Protein AF-0000000083651671 (afdb_homodimer)

Foldseek 3Di:
DDDKDKDWAWKDDDPDIFIEIEIQPDPFKAFEPVVCVVVVFDFDADPWDWDQAPVGDTWIFGGKGAQRWMDTPPDIDTHIHTYIHHPPGGMYDHDD/DDDKDKDWAWKDDDPDIFIEIEIQPDPFKAFEPVVCVVVVFDFDADPWDWDQAPVGDTWIFGGKGAQRWMDTPPDIDTHIHTYIHHPPGGMYDHDD

Organism: NCBI:txid97028

Radius of gyration: 17.36 Å; Cα contacts (8 Å, |Δi|>4): 475; chains: 2; bounding box: 38×52×40 Å

InterPro domains:
  IPR021109 Aspartic peptidase domain superfamily [G3DSA:2.40.70.10] (1-96)
  IPR021109 Aspartic peptidase domain superfamily [SSF50630] (8-95)

Structure (mmCIF, N/CA/C/O backbone):
data_AF-0000000083651671-model_v1
#
loop_
_entity.id
_entity.type
_entity.pdbx_description
1 polymer 'Enzymatic polyprotein'
#
loop_
_atom_site.group_PDB
_atom_site.id
_atom_site.type_symbol
_atom_site.label_atom_id
_atom_site.label_alt_id
_atom_site.label_comp_id
_atom_site.label_asym_id
_atom_site.label_entity_id
_atom_site.label_seq_id
_atom_site.pdbx_PDB_ins_code
_atom_site.Cartn_x
_atom_site.Cartn_y
_atom_site.Cartn_z
_atom_site.occupancy
_atom_site.B_iso_or_equiv
_atom_site.auth_seq_id
_atom_site.auth_comp_id
_atom_site.auth_asym_id
_atom_site.auth_atom_id
_atom_site.pdbx_PDB_model_num
ATOM 1 N N . MET A 1 1 ? 6.133 13.695 -18.078 1 40.94 1 MET A N 1
ATOM 2 C CA . MET A 1 1 ? 5.531 13.719 -16.75 1 40.94 1 MET A CA 1
ATOM 3 C C . MET A 1 1 ? 4.473 12.633 -16.609 1 40.94 1 MET A C 1
ATOM 5 O O . MET A 1 1 ? 3.49 12.617 -17.359 1 40.94 1 MET A O 1
ATOM 9 N N . GLY A 1 2 ? 4.684 11.453 -16.188 1 58.53 2 GLY A N 1
ATOM 10 C CA . GLY A 1 2 ? 3.773 10.336 -16.344 1 58.53 2 GLY A CA 1
ATOM 11 C C . GLY A 1 2 ? 2.42 10.57 -15.695 1 58.53 2 GLY A C 1
ATOM 12 O O . GLY A 1 2 ? 2.279 11.438 -14.836 1 58.53 2 GLY A O 1
ATOM 13 N N . GLU A 1 3 ? 1.319 10.242 -16.25 1 82.25 3 GLU A N 1
ATOM 14 C CA . GLU A 1 3 ? -0.054 10.398 -15.773 1 82.25 3 GLU A CA 1
ATOM 15 C C . GLU A 1 3 ? -0.208 9.867 -14.352 1 82.25 3 GLU A C 1
ATOM 17 O O . GLU A 1 3 ? 0.321 8.805 -14.016 1 82.25 3 GLU A O 1
ATOM 22 N N . SER A 1 4 ? -0.601 10.789 -13.375 1 89.06 4 SER A N 1
ATOM 23 C CA . SER A 1 4 ? -0.914 10.352 -12.016 1 89.06 4 SER A CA 1
ATOM 24 C C . SER A 1 4 ? -2.275 9.664 -11.961 1 89.06 4 SER A C 1
ATOM 26 O O . SER A 1 4 ? -3.176 9.992 -12.734 1 89.06 4 SER A O 1
ATOM 28 N N . HIS A 1 5 ? -2.311 8.648 -11.164 1 94.38 5 HIS A N 1
ATOM 29 C CA . HIS A 1 5 ? -3.549 7.914 -10.938 1 94.38 5 HIS A CA 1
ATOM 30 C C . HIS A 1 5 ? -3.904 7.887 -9.453 1 94.38 5 HIS A C 1
ATOM 32 O O . HIS A 1 5 ? -3.016 7.887 -8.602 1 94.38 5 HIS A O 1
ATOM 38 N N . THR A 1 6 ? -5.152 7.922 -9.219 1 95.06 6 THR A N 1
ATOM 39 C CA . THR A 1 6 ? -5.621 7.773 -7.848 1 95.06 6 THR A CA 1
ATOM 40 C C . THR A 1 6 ? -6.629 6.633 -7.742 1 95.06 6 THR A C 1
ATOM 42 O O . THR A 1 6 ? -7.23 6.23 -8.742 1 95.06 6 THR A O 1
ATOM 45 N N . MET A 1 7 ? -6.695 6.133 -6.539 1 94.75 7 MET A N 1
ATOM 46 C CA . MET A 1 7 ? -7.672 5.102 -6.211 1 94.75 7 MET A CA 1
ATOM 47 C C . MET A 1 7 ? -8.125 5.223 -4.762 1 94.75 7 MET A C 1
ATOM 49 O O . MET A 1 7 ? -7.309 5.445 -3.867 1 94.75 7 MET A O 1
ATOM 53 N N . LYS A 1 8 ? -9.5 5.199 -4.617 1 96.06 8 LYS A N 1
ATOM 54 C CA . LYS A 1 8 ? -10.047 5.191 -3.266 1 96.06 8 LYS A CA 1
ATOM 55 C C . LYS A 1 8 ? -10.258 3.764 -2.768 1 96.06 8 LYS A C 1
ATOM 57 O O . LYS A 1 8 ? -10.82 2.93 -3.482 1 96.06 8 LYS A O 1
ATOM 62 N N . VAL A 1 9 ? -9.766 3.518 -1.543 1 96 9 VAL A N 1
ATOM 63 C CA . VAL A 1 9 ? -9.938 2.195 -0.945 1 96 9 VAL A CA 1
ATOM 64 C C . VAL A 1 9 ? -10.344 2.338 0.519 1 96 9 VAL A C 1
ATOM 66 O O . VAL A 1 9 ? -10.234 3.422 1.097 1 96 9 VAL A O 1
ATOM 69 N N . GLU A 1 10 ? -10.883 1.269 1.07 1 96.38 10 GLU A N 1
ATOM 70 C CA . GLU A 1 10 ? -11.188 1.227 2.498 1 96.38 10 GLU A CA 1
ATOM 71 C C . GLU A 1 10 ? -9.992 0.702 3.297 1 96.38 10 GLU A C 1
ATOM 73 O O . GLU A 1 10 ? -9.312 -0.225 2.861 1 96.38 10 GLU A O 1
ATOM 78 N N . GLY A 1 11 ? -9.695 1.333 4.402 1 97.38 11 GLY A N 1
ATOM 79 C CA . GLY A 1 11 ? -8.688 0.884 5.352 1 97.38 11 GLY A CA 1
ATOM 80 C C . GLY A 1 11 ? -9.203 0.816 6.777 1 97.38 11 GLY A C 1
ATOM 81 O O . GLY A 1 11 ? -10.375 1.098 7.031 1 97.38 11 GLY A O 1
ATOM 82 N N . ARG A 1 12 ? -8.344 0.337 7.586 1 98.31 12 ARG A N 1
ATOM 83 C CA . ARG A 1 12 ? -8.688 0.257 9 1 98.31 12 ARG A CA 1
ATOM 84 C C . ARG A 1 12 ? -7.457 0.455 9.875 1 98.31 12 ARG A C 1
ATOM 86 O O . ARG A 1 12 ? -6.387 -0.081 9.586 1 98.31 12 ARG A O 1
ATOM 93 N N . MET A 1 13 ? -7.656 1.165 10.906 1 98.12 13 MET A N 1
ATOM 94 C CA . MET A 1 13 ? -6.703 1.293 12.008 1 98.12 13 MET A CA 1
ATOM 95 C C . MET A 1 13 ? -7.387 1.054 13.344 1 98.12 13 MET A C 1
ATOM 97 O O . MET A 1 13 ? -8.234 1.846 13.766 1 98.12 13 MET A O 1
ATOM 101 N N . GLN A 1 14 ? -6.93 -0.14 13.992 1 96.12 14 GLN A N 1
ATOM 102 C CA . GLN A 1 14 ? -7.605 -0.515 15.234 1 96.12 14 GLN A CA 1
ATOM 103 C C . GLN A 1 14 ? -9.117 -0.593 15.031 1 96.12 14 GLN A C 1
ATOM 105 O O . GLN A 1 14 ? -9.594 -1.355 14.188 1 96.12 14 GLN A O 1
ATOM 110 N N . ASN A 1 15 ? -9.922 0.186 15.688 1 94.94 15 ASN A N 1
ATOM 111 C CA . ASN A 1 15 ? -11.375 0.096 15.609 1 94.94 15 ASN A CA 1
ATOM 112 C C . ASN A 1 15 ? -11.961 1.213 14.75 1 94.94 15 ASN A C 1
ATOM 114 O O . ASN A 1 15 ? -13.156 1.492 14.82 1 94.94 15 ASN A O 1
ATOM 118 N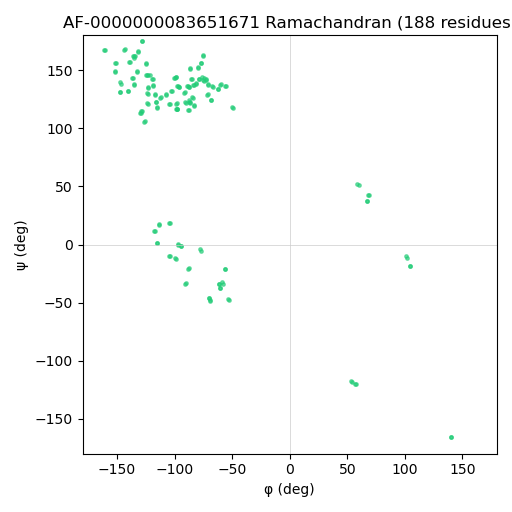 N . VAL A 1 16 ? -11.094 1.797 13.945 1 97.94 16 VAL A N 1
ATOM 119 C CA . VAL A 1 16 ? -11.547 2.918 13.133 1 97.94 16 VAL A CA 1
ATOM 120 C C . VAL A 1 16 ? -11.461 2.545 11.648 1 97.94 16 VAL A C 1
ATOM 122 O O . VAL A 1 16 ? -10.398 2.166 11.156 1 97.94 16 VAL A O 1
ATOM 125 N N . GLU A 1 17 ? -12.648 2.652 10.969 1 98.12 17 GLU A N 1
ATOM 126 C CA . GLU A 1 17 ? -12.688 2.479 9.523 1 98.12 17 GLU A CA 1
ATOM 127 C C . GLU A 1 17 ? -12.266 3.754 8.805 1 98.12 17 GLU A C 1
ATOM 129 O O . GLU A 1 17 ? -12.633 4.855 9.211 1 98.12 17 GLU A O 1
ATOM 134 N N . LEU A 1 18 ? -11.453 3.611 7.727 1 98.25 18 LEU A N 1
ATOM 135 C CA . LEU A 1 18 ? -10.867 4.762 7.055 1 98.25 18 LEU A CA 1
ATOM 136 C C . LEU A 1 18 ? -11.219 4.766 5.57 1 98.25 18 LEU A C 1
ATOM 138 O O . LEU A 1 18 ? -11.281 3.709 4.941 1 98.25 18 LEU A O 1
ATOM 142 N N . LEU A 1 19 ? -11.375 5.895 5.039 1 98.12 19 LEU A N 1
ATOM 143 C CA . LEU A 1 19 ? -11.344 6.129 3.6 1 98.12 19 LEU A CA 1
ATOM 144 C C . LEU A 1 19 ? -9.969 6.629 3.162 1 98.12 19 LEU A C 1
ATOM 146 O O . LEU A 1 19 ? -9.555 7.727 3.533 1 98.12 19 LEU A O 1
ATOM 150 N N . VAL A 1 20 ? -9.289 5.812 2.311 1 97.62 20 VAL A N 1
ATOM 151 C CA . VAL A 1 20 ? -7.891 6.059 1.967 1 97.62 20 VAL A CA 1
ATOM 152 C C . VAL A 1 20 ? -7.77 6.34 0.47 1 97.62 20 VAL A C 1
ATOM 154 O O . VAL A 1 20 ? -8.32 5.602 -0.352 1 97.62 20 VAL A O 1
ATOM 157 N N . LEU A 1 21 ? -7.113 7.41 0.12 1 96.81 21 LEU A N 1
ATOM 158 C CA . LEU A 1 21 ? -6.766 7.695 -1.267 1 96.81 21 LEU A CA 1
ATOM 159 C C . LEU A 1 21 ? -5.324 7.293 -1.559 1 96.81 21 LEU A C 1
ATOM 161 O O . LEU A 1 21 ? -4.395 7.797 -0.925 1 96.81 21 LEU A O 1
ATOM 165 N N . ILE A 1 22 ? -5.148 6.367 -2.42 1 96.75 22 ILE A N 1
ATOM 166 C CA . ILE A 1 22 ? -3.826 6.066 -2.955 1 96.75 22 ILE A CA 1
ATOM 167 C C . ILE A 1 22 ? -3.543 6.953 -4.164 1 96.75 22 ILE A C 1
ATOM 169 O O . ILE A 1 22 ? -4.344 7.008 -5.102 1 96.75 22 ILE A O 1
ATOM 173 N N . ASP A 1 23 ? -2.486 7.711 -4.137 1 95.25 23 ASP A N 1
ATOM 174 C CA . ASP A 1 23 ? -2.156 8.695 -5.164 1 95.25 23 ASP A CA 1
ATOM 175 C C . ASP A 1 23 ? -0.728 8.508 -5.668 1 95.25 23 ASP A C 1
ATOM 177 O O . ASP A 1 23 ? 0.233 8.758 -4.938 1 95.25 23 ASP A O 1
ATOM 181 N N . SER A 1 24 ? -0.549 8.148 -6.945 1 93.56 24 SER A N 1
ATOM 182 C CA . SER A 1 24 ? 0.777 7.887 -7.492 1 93.56 24 SER A CA 1
ATOM 183 C C . SER A 1 24 ? 1.518 9.18 -7.797 1 93.56 24 SER A C 1
ATOM 185 O O . SER A 1 24 ? 2.707 9.164 -8.117 1 93.56 24 SER A O 1
ATOM 187 N N . GLY A 1 25 ? 0.858 10.297 -7.613 1 91.38 25 GLY A N 1
ATOM 188 C CA . GLY A 1 25 ? 1.479 11.594 -7.859 1 91.38 25 GLY A CA 1
ATOM 189 C C . GLY A 1 25 ? 1.854 12.328 -6.586 1 91.38 25 GLY A C 1
ATOM 190 O O . GLY A 1 25 ? 2.537 13.352 -6.633 1 91.38 25 GLY A O 1
ATOM 191 N N . ALA A 1 26 ? 1.403 11.82 -5.492 1 92.69 26 ALA A N 1
ATOM 192 C CA . ALA A 1 26 ? 1.673 12.492 -4.227 1 92.69 26 ALA A CA 1
ATOM 193 C C . ALA A 1 26 ? 3.049 12.117 -3.686 1 92.69 26 ALA A C 1
ATOM 195 O O . ALA A 1 26 ? 3.422 10.938 -3.684 1 92.69 26 ALA A O 1
ATOM 196 N N . SER A 1 27 ? 3.746 13.039 -3.205 1 87.25 27 SER A N 1
ATOM 197 C CA . SER A 1 27 ? 5.113 12.836 -2.74 1 87.25 27 SER A CA 1
ATOM 198 C C . SER A 1 27 ? 5.141 12.406 -1.275 1 87.25 27 SER A C 1
ATOM 200 O O . SER A 1 27 ? 6.113 11.812 -0.815 1 87.25 27 SER A O 1
ATOM 202 N N . HIS A 1 28 ? 4.07 12.68 -0.527 1 94.94 28 HIS A N 1
ATOM 203 C CA . HIS A 1 28 ? 4.008 12.438 0.91 1 94.94 28 HIS A CA 1
ATOM 204 C C . HIS A 1 28 ? 2.723 11.711 1.291 1 94.94 28 HIS A C 1
ATOM 206 O O . HIS A 1 28 ? 1.814 11.578 0.468 1 94.94 28 HIS A O 1
ATOM 212 N N . ASN A 1 29 ? 2.756 11.227 2.5 1 97.88 29 ASN A N 1
ATOM 213 C CA . ASN A 1 29 ? 1.562 10.664 3.121 1 97.88 29 ASN A CA 1
ATOM 214 C C . ASN A 1 29 ? 0.896 11.664 4.062 1 97.88 29 ASN A C 1
ATOM 216 O O . ASN A 1 29 ? 1.578 12.422 4.754 1 97.88 29 ASN A O 1
ATOM 220 N N . PHE A 1 30 ? -0.431 11.602 4.066 1 98.44 30 PHE A N 1
ATOM 221 C CA . PHE A 1 30 ? -1.19 12.516 4.914 1 98.44 30 PHE A CA 1
ATOM 222 C C . PHE A 1 30 ? -2.264 11.758 5.691 1 98.44 30 PHE A C 1
ATOM 224 O O . PHE A 1 30 ? -2.799 10.758 5.211 1 98.44 30 PHE A O 1
ATOM 231 N N . ILE A 1 31 ? -2.523 12.273 6.848 1 98.81 31 ILE A N 1
ATOM 232 C CA . ILE A 1 31 ? -3.574 11.742 7.711 1 98.81 31 ILE A CA 1
ATOM 233 C C . ILE A 1 31 ? -4.387 12.891 8.305 1 98.81 31 ILE A C 1
ATOM 235 O O . ILE A 1 31 ? -3.828 13.93 8.664 1 98.81 31 ILE A O 1
ATOM 239 N N . SER A 1 32 ? -5.66 12.672 8.43 1 98.69 32 SER A N 1
ATOM 240 C CA . SER A 1 32 ? -6.531 13.742 8.898 1 98.69 32 SER A CA 1
ATOM 241 C C . SER A 1 32 ? -6.465 13.883 10.414 1 98.69 32 SER A C 1
ATOM 243 O O . SER A 1 32 ? -6.305 12.891 11.133 1 98.69 32 SER A O 1
ATOM 245 N N . PRO A 1 33 ? -6.703 15.117 10.953 1 98.5 33 PRO A N 1
ATOM 246 C CA . PRO A 1 33 ? -6.789 15.297 12.406 1 98.5 33 PRO A CA 1
ATOM 247 C C . PRO A 1 33 ? -7.93 14.492 13.031 1 98.5 33 PRO A C 1
ATOM 249 O O . PRO A 1 33 ? -7.82 14.047 14.18 1 98.5 33 PRO A O 1
ATOM 252 N N . LYS A 1 34 ? -8.969 14.383 12.281 1 98.12 34 LYS A N 1
ATOM 253 C CA . LYS A 1 34 ? -10.078 13.57 12.766 1 98.12 34 LYS A CA 1
ATOM 254 C C . LYS A 1 34 ? -9.602 12.172 13.164 1 98.12 34 LYS A C 1
ATOM 256 O O . LYS A 1 34 ? -9.938 11.688 14.242 1 98.12 34 LYS A O 1
ATOM 261 N N . VAL A 1 35 ? -8.82 11.523 12.336 1 98.44 35 VAL A N 1
ATOM 262 C CA . VAL A 1 35 ? -8.336 10.164 12.562 1 98.44 35 VAL A CA 1
ATOM 263 C C . VAL A 1 35 ? -7.328 10.156 13.711 1 98.44 35 VAL A C 1
ATOM 265 O O . VAL A 1 35 ? -7.406 9.32 14.609 1 98.44 35 VAL A O 1
ATOM 268 N N . THR A 1 36 ? -6.359 11.141 13.688 1 98.62 36 THR A N 1
ATOM 269 C CA . THR A 1 36 ? -5.348 11.156 14.742 1 98.62 36 THR A CA 1
ATOM 270 C C . THR A 1 36 ? -5.996 11.336 16.109 1 98.62 36 THR A C 1
ATOM 272 O O . THR A 1 36 ? -5.559 10.734 17.094 1 98.62 36 THR A O 1
ATOM 275 N N . THR A 1 37 ? -7 12.117 16.188 1 98.19 37 THR A N 1
ATOM 276 C CA . THR A 1 37 ? -7.711 12.359 17.438 1 98.19 37 THR A CA 1
ATOM 277 C C . THR A 1 37 ? -8.477 11.109 17.875 1 98.19 37 THR A C 1
ATOM 279 O O . THR A 1 37 ? -8.391 10.688 19.031 1 98.19 37 THR A O 1
ATOM 282 N N . ALA A 1 38 ? -9.188 10.547 16.953 1 98.06 38 ALA A N 1
ATOM 283 C CA . ALA A 1 38 ? -10.008 9.383 17.266 1 98.06 38 ALA A CA 1
ATOM 284 C C . ALA A 1 38 ? -9.156 8.242 17.797 1 98.06 38 ALA A C 1
ATOM 286 O O . ALA A 1 38 ? -9.602 7.473 18.656 1 98.06 38 ALA A O 1
ATOM 287 N N . LEU A 1 39 ? -7.918 8.094 17.359 1 98.19 39 LEU A N 1
ATOM 288 C CA . LEU A 1 39 ? -7.059 6.965 17.703 1 98.19 39 LEU A CA 1
ATOM 289 C C . LEU A 1 39 ? -6.086 7.348 18.812 1 98.19 39 LEU A C 1
ATOM 291 O O . LEU A 1 39 ? -5.383 6.488 19.344 1 98.19 39 LEU A O 1
ATOM 295 N N . GLY A 1 40 ? -5.984 8.625 19.109 1 98.31 40 GLY A N 1
ATOM 296 C CA . GLY A 1 40 ? -5.031 9.102 20.094 1 98.31 40 GLY A CA 1
ATOM 297 C C . GLY A 1 40 ? -3.588 8.953 19.656 1 98.31 40 GLY A C 1
ATOM 298 O O . GLY A 1 40 ? -2.727 8.57 20.453 1 98.31 40 GLY A O 1
ATOM 299 N N . LEU A 1 41 ? -3.383 9.281 18.406 1 98.44 41 LEU A N 1
ATOM 300 C CA . LEU A 1 41 ? -2.023 9.148 17.891 1 98.44 41 LEU A CA 1
ATOM 301 C C . LEU A 1 41 ? -1.156 10.32 18.344 1 98.44 41 LEU A C 1
ATOM 303 O O . LEU A 1 41 ? -1.623 11.461 18.391 1 98.44 41 LEU A O 1
ATOM 307 N N . ALA A 1 42 ? 0.116 9.984 18.641 1 98.56 42 ALA A N 1
ATOM 308 C CA . ALA A 1 42 ? 1.07 11.047 18.953 1 98.56 42 ALA A CA 1
ATOM 309 C C . ALA A 1 42 ? 1.425 11.844 17.703 1 98.56 42 ALA A C 1
ATOM 311 O O . ALA A 1 42 ? 1.616 11.273 16.625 1 98.56 42 ALA A O 1
ATOM 312 N N . ILE A 1 43 ? 1.486 13.148 17.906 1 98.75 43 ILE A N 1
ATOM 313 C CA . ILE A 1 43 ? 1.887 14.055 16.828 1 98.75 43 ILE A CA 1
ATOM 314 C C . ILE A 1 43 ? 3.197 14.742 17.188 1 98.75 43 ILE A C 1
ATOM 316 O O . ILE A 1 43 ? 3.268 15.461 18.188 1 98.75 43 ILE A O 1
ATOM 320 N N . THR A 1 44 ? 4.188 14.508 16.391 1 98.69 44 THR A N 1
ATOM 321 C CA . THR A 1 44 ? 5.465 15.188 16.562 1 98.69 44 THR A CA 1
ATOM 322 C C . THR A 1 44 ? 5.441 16.547 15.867 1 98.69 44 THR A C 1
ATOM 324 O O . THR A 1 44 ? 5.156 16.641 14.672 1 98.69 44 THR A O 1
ATOM 327 N N . PRO A 1 45 ? 5.777 17.562 16.625 1 98.19 45 PRO A N 1
ATOM 328 C CA . PRO A 1 45 ? 5.816 18.891 15.977 1 98.19 45 PRO A CA 1
ATOM 329 C C . PRO A 1 45 ? 6.859 18.969 14.867 1 98.19 45 PRO A C 1
ATOM 331 O O . PRO A 1 45 ? 7.957 18.422 15 1 98.19 45 PRO A O 1
ATOM 334 N N . THR A 1 46 ? 6.398 19.547 13.727 1 97.88 46 THR A N 1
ATOM 335 C CA . THR A 1 46 ? 7.293 19.828 12.609 1 97.88 46 THR A CA 1
ATOM 336 C C . THR A 1 46 ? 7.031 21.234 12.062 1 97.88 46 THR A C 1
ATOM 338 O O . THR A 1 46 ? 6.031 21.875 12.406 1 97.88 46 THR A O 1
ATOM 341 N N . ALA A 1 47 ? 8.055 21.703 11.305 1 97.44 47 ALA A N 1
ATOM 342 C CA . ALA A 1 47 ? 7.781 22.953 10.594 1 97.44 47 ALA A CA 1
ATOM 343 C C . ALA A 1 47 ? 6.535 22.828 9.719 1 97.44 47 ALA A C 1
ATOM 345 O O . ALA A 1 47 ? 6.336 21.797 9.062 1 97.44 47 ALA A O 1
ATOM 346 N N . ALA A 1 48 ? 5.715 23.875 9.781 1 96.88 48 ALA A N 1
ATOM 347 C CA . ALA A 1 48 ? 4.516 23.859 8.953 1 96.88 48 ALA A CA 1
ATOM 348 C C . ALA A 1 48 ? 4.875 23.953 7.469 1 96.88 48 ALA A C 1
ATOM 350 O O . ALA A 1 48 ? 5.762 24.719 7.086 1 96.88 48 ALA A O 1
ATOM 351 N N . ARG A 1 49 ? 4.203 23.125 6.668 1 96.81 49 ARG A N 1
ATOM 352 C CA . ARG A 1 49 ? 4.383 23.141 5.219 1 96.81 49 ARG A CA 1
ATOM 353 C C . ARG A 1 49 ? 3.082 23.484 4.508 1 96.81 49 ARG A C 1
ATOM 355 O O . ARG A 1 49 ? 2.006 23.047 4.922 1 96.81 49 ARG A O 1
ATOM 362 N N . ASN A 1 50 ? 3.285 24.297 3.371 1 97.06 50 ASN A N 1
ATOM 363 C CA . ASN A 1 50 ? 2.143 24.531 2.5 1 97.06 50 ASN A CA 1
ATOM 364 C C . ASN A 1 50 ? 1.939 23.391 1.504 1 97.06 50 ASN A C 1
ATOM 366 O O . ASN A 1 50 ? 2.83 23.094 0.706 1 97.06 50 ASN A O 1
ATOM 370 N N . ILE A 1 51 ? 0.799 22.797 1.601 1 96.5 51 ILE A N 1
ATOM 371 C CA . ILE A 1 51 ? 0.468 21.672 0.725 1 96.5 51 ILE A CA 1
ATOM 372 C C . ILE A 1 51 ? -0.663 22.078 -0.22 1 96.5 51 ILE A C 1
ATOM 374 O O . ILE A 1 51 ? -1.701 22.578 0.221 1 96.5 51 ILE A O 1
ATOM 378 N N . LYS A 1 52 ? -0.409 21.891 -1.529 1 94.25 52 LYS A N 1
ATOM 379 C CA . LYS A 1 52 ? -1.501 22 -2.49 1 94.25 52 LYS A CA 1
ATOM 380 C C . LYS A 1 52 ? -2.221 20.672 -2.67 1 94.25 52 LYS A C 1
ATOM 382 O O . LYS A 1 52 ? -1.628 19.703 -3.146 1 94.25 52 LYS A O 1
ATOM 387 N N . LEU A 1 53 ? -3.461 20.625 -2.295 1 91.56 53 LEU A N 1
ATOM 388 C CA . LEU A 1 53 ? -4.277 19.438 -2.434 1 91.56 53 LEU A CA 1
ATOM 389 C C . LEU A 1 53 ? -4.699 19.219 -3.885 1 91.56 53 LEU A C 1
ATOM 391 O O . LEU A 1 53 ? -4.512 20.109 -4.723 1 91.56 53 LEU A O 1
ATOM 395 N N . GLY A 1 54 ? -5.133 18.031 -4.238 1 87.56 54 GLY A N 1
ATOM 396 C CA . GLY A 1 54 ? -5.531 17.688 -5.594 1 87.56 54 GLY A CA 1
ATOM 397 C C . GLY A 1 54 ? -6.613 18.594 -6.148 1 87.56 54 GLY A C 1
ATOM 398 O O . GLY A 1 54 ? -6.75 18.734 -7.363 1 87.56 54 GLY A O 1
ATOM 399 N N . ASP A 1 55 ? -7.332 19.25 -5.242 1 88.31 55 ASP A N 1
ATOM 400 C CA . ASP A 1 55 ? -8.398 20.125 -5.707 1 88.31 55 ASP A CA 1
ATOM 401 C C . ASP A 1 55 ? -7.906 21.562 -5.836 1 88.31 55 ASP A C 1
ATOM 403 O O . ASP A 1 55 ? -8.672 22.469 -6.195 1 88.31 55 ASP A O 1
ATOM 407 N N . GLY A 1 56 ? -6.727 21.75 -5.508 1 91.5 56 GLY A N 1
ATOM 408 C CA . GLY A 1 56 ? -6.098 23.047 -5.734 1 91.5 56 GLY A CA 1
ATOM 409 C C . GLY A 1 56 ? -6.008 23.891 -4.48 1 91.5 56 GLY A C 1
ATOM 410 O O . GLY A 1 56 ? -5.301 24.906 -4.457 1 91.5 56 GLY A O 1
ATOM 411 N N . HIS A 1 57 ? -6.648 23.594 -3.352 1 92.19 57 HIS A N 1
ATOM 412 C CA . HIS A 1 57 ? -6.586 24.359 -2.117 1 92.19 57 HIS A CA 1
ATOM 413 C C . HIS A 1 57 ? -5.254 24.156 -1.404 1 92.19 57 HIS A C 1
ATOM 415 O O . HIS A 1 57 ? -4.711 23.047 -1.4 1 92.19 57 HIS A O 1
ATOM 421 N N . LYS A 1 58 ? -4.844 25.234 -0.833 1 95.5 58 LYS A N 1
ATOM 422 C CA . LYS A 1 58 ? -3.619 25.172 -0.045 1 95.5 58 LYS A CA 1
ATOM 423 C C . LYS A 1 58 ? -3.928 25.016 1.441 1 95.5 58 LYS A C 1
ATOM 425 O O . LYS A 1 58 ? -4.852 25.656 1.959 1 95.5 58 LYS A O 1
ATOM 430 N N . VAL A 1 59 ? -3.199 24.156 2.062 1 96.19 59 VAL A N 1
ATOM 431 C CA . VAL A 1 59 ? -3.381 23.906 3.488 1 96.19 59 VAL A CA 1
ATOM 432 C C . VAL A 1 59 ? -2.02 23.75 4.164 1 96.19 59 VAL A C 1
ATOM 434 O O . VAL A 1 59 ? -1.037 23.375 3.514 1 96.19 59 VAL A O 1
ATOM 437 N N . LEU A 1 60 ? -1.984 24 5.504 1 97.25 60 LEU A N 1
ATOM 438 C CA . LEU A 1 60 ? -0.76 23.828 6.281 1 97.25 60 LEU A CA 1
ATOM 439 C C . LEU A 1 60 ? -0.771 22.5 7.039 1 97.25 60 LEU A C 1
ATOM 441 O O . LEU A 1 60 ? -1.803 22.109 7.582 1 97.25 60 LEU A O 1
ATOM 445 N N . THR A 1 61 ? 0.441 21.906 7.109 1 98.56 61 THR A N 1
ATOM 446 C CA . THR A 1 61 ? 0.557 20.734 7.957 1 98.56 61 THR A CA 1
ATOM 447 C C . THR A 1 61 ? 0.638 21.125 9.43 1 98.56 61 THR A C 1
ATOM 449 O O . THR A 1 61 ? 1.103 22.219 9.758 1 98.56 61 THR A O 1
ATOM 452 N N . LYS A 1 62 ? 0.277 20.234 10.32 1 98.19 62 LYS A N 1
ATOM 453 C CA . LYS A 1 62 ? 0.231 20.5 11.758 1 98.19 62 LYS A CA 1
ATOM 454 C C . LYS A 1 62 ? 1.244 19.641 12.5 1 98.19 62 LYS A C 1
ATOM 456 O O . LYS A 1 62 ? 1.322 19.688 13.734 1 98.19 62 LYS A O 1
ATOM 461 N N . GLY A 1 63 ? 2.006 18.844 11.898 1 98.69 63 GLY A N 1
ATOM 462 C CA . GLY A 1 63 ? 2.943 17.875 12.453 1 98.69 63 GLY A CA 1
ATOM 463 C C . GLY A 1 63 ? 2.959 16.562 11.703 1 98.69 63 GLY A C 1
ATOM 464 O O . GLY A 1 63 ? 2.504 16.484 10.562 1 98.69 63 GLY A O 1
ATOM 465 N N . MET A 1 64 ? 3.578 15.602 12.391 1 98.75 64 MET A N 1
ATOM 466 C CA . MET A 1 64 ? 3.744 14.289 11.758 1 98.75 64 MET A CA 1
ATOM 467 C C . MET A 1 64 ? 3.395 13.172 12.727 1 98.75 64 MET A C 1
ATOM 469 O O . MET A 1 64 ? 3.729 13.242 13.914 1 98.75 64 MET A O 1
ATOM 473 N N . CYS A 1 65 ? 2.684 12.188 12.242 1 98.81 65 CYS A N 1
ATOM 474 C CA . CYS A 1 65 ? 2.543 10.914 12.945 1 98.81 65 CYS A CA 1
ATOM 475 C C . CYS A 1 65 ? 3.514 9.875 12.398 1 98.81 65 CYS A C 1
ATOM 477 O O . CYS A 1 65 ? 3.469 9.539 11.211 1 98.81 65 CYS A O 1
ATOM 479 N N . GLU A 1 66 ? 4.34 9.375 13.258 1 98.44 66 GLU A N 1
ATOM 480 C CA . GLU A 1 66 ? 5.375 8.445 12.836 1 98.44 66 GLU A CA 1
ATOM 481 C C . GLU A 1 66 ? 4.934 6.996 13.047 1 98.44 66 GLU A C 1
ATOM 483 O O . GLU A 1 66 ? 4.324 6.672 14.062 1 98.44 66 GLU A O 1
ATOM 488 N N . GLY A 1 67 ? 5.188 6.191 12.062 1 97.94 67 GLY A N 1
ATOM 489 C CA . GLY A 1 67 ? 4.969 4.758 12.18 1 97.94 67 GLY A CA 1
ATOM 490 C C . GLY A 1 67 ? 3.502 4.387 12.297 1 97.94 67 GLY A C 1
ATOM 491 O O . GLY A 1 67 ? 3.141 3.516 13.094 1 97.94 67 GLY A O 1
ATOM 492 N N . VAL A 1 68 ? 2.666 5.109 11.57 1 98.31 68 VAL A N 1
ATOM 493 C CA . VAL A 1 68 ? 1.239 4.805 11.57 1 98.31 68 VAL A CA 1
ATOM 494 C C . VAL A 1 68 ? 0.997 3.465 10.875 1 98.31 68 VAL A C 1
ATOM 496 O O . VAL A 1 68 ? 1.383 3.275 9.719 1 98.31 68 VAL A O 1
ATOM 499 N N . LYS A 1 69 ? 0.361 2.553 11.547 1 98.44 69 LYS A N 1
ATOM 500 C CA . LYS A 1 69 ? 0.098 1.211 11.039 1 98.44 69 LYS A CA 1
ATOM 501 C C . LYS A 1 69 ? -1.375 1.038 10.68 1 98.44 69 LYS A C 1
ATOM 503 O O . LYS A 1 69 ? -2.256 1.379 11.469 1 98.44 69 LYS A O 1
ATOM 508 N N . MET A 1 70 ? -1.619 0.574 9.492 1 98 70 MET A N 1
ATOM 509 C CA . MET A 1 70 ? -3.004 0.35 9.086 1 98 70 MET A CA 1
ATOM 510 C C . MET A 1 70 ? -3.123 -0.896 8.219 1 98 70 MET A C 1
ATOM 512 O O . MET A 1 70 ? -2.119 -1.401 7.711 1 98 70 MET A O 1
ATOM 516 N N . LYS A 1 71 ? -4.359 -1.306 8.023 1 97.12 71 LYS A N 1
ATOM 517 C CA . LYS A 1 71 ? -4.676 -2.434 7.152 1 97.12 71 LYS A CA 1
ATOM 518 C C . LYS A 1 71 ? -5.562 -1.998 5.988 1 97.12 71 LYS A C 1
ATOM 520 O O . LYS A 1 71 ? -6.477 -1.188 6.168 1 97.12 71 LYS A O 1
ATOM 525 N N . MET A 1 72 ? -5.242 -2.482 4.828 1 96 72 MET A N 1
ATOM 526 C CA . MET A 1 72 ? -6.078 -2.408 3.633 1 96 72 MET A CA 1
ATOM 527 C C . MET A 1 72 ? -6.297 -3.793 3.033 1 96 72 MET A C 1
ATOM 529 O O . MET A 1 72 ? -5.438 -4.301 2.309 1 96 72 MET A O 1
ATOM 533 N N . GLY A 1 73 ? -7.477 -4.305 3.215 1 92.31 73 GLY A N 1
ATOM 534 C CA . GLY A 1 73 ? -7.598 -5.719 2.904 1 92.31 73 GLY A CA 1
ATOM 535 C C . GLY A 1 73 ? -6.629 -6.59 3.682 1 92.31 73 GLY A C 1
ATOM 536 O O . GLY A 1 73 ? -6.586 -6.535 4.914 1 92.31 73 GLY A O 1
ATOM 537 N N . GLU A 1 74 ? -5.777 -7.293 2.893 1 92.19 74 GLU A N 1
ATOM 538 C CA . GLU A 1 74 ? -4.832 -8.203 3.535 1 92.19 74 GLU A CA 1
ATOM 539 C C . GLU A 1 74 ? -3.467 -7.547 3.705 1 92.19 74 GLU A C 1
ATOM 541 O O . GLU A 1 74 ? -2.539 -8.164 4.234 1 92.19 74 GLU A O 1
ATOM 546 N N . LEU A 1 75 ? -3.365 -6.34 3.279 1 95.31 75 LEU A N 1
ATOM 547 C CA . LEU A 1 75 ? -2.104 -5.613 3.34 1 95.31 75 LEU A CA 1
ATOM 548 C C . LEU A 1 75 ? -1.951 -4.898 4.68 1 95.31 75 LEU A C 1
ATOM 550 O O . LEU A 1 75 ? -2.908 -4.305 5.184 1 95.31 75 LEU A O 1
ATOM 554 N N . GLU A 1 76 ? -0.835 -5 5.223 1 97.31 76 GLU A N 1
ATOM 555 C CA . GLU A 1 76 ? -0.452 -4.102 6.305 1 97.31 76 GLU A CA 1
ATOM 556 C C . GLU A 1 76 ? 0.501 -3.018 5.812 1 97.31 76 GLU A C 1
ATOM 558 O O . GLU A 1 76 ? 1.48 -3.311 5.121 1 97.31 76 GLU A O 1
ATOM 563 N N . VAL A 1 77 ? 0.22 -1.817 6.152 1 97.75 77 VAL A N 1
ATOM 564 C CA . VAL A 1 77 ? 1.002 -0.666 5.715 1 97.75 77 VAL A CA 1
ATOM 565 C C . VAL A 1 77 ? 1.51 0.107 6.93 1 97.75 77 VAL A C 1
ATOM 567 O O . VAL A 1 77 ? 0.767 0.323 7.891 1 97.75 77 VAL A O 1
ATOM 570 N N . VAL A 1 78 ? 2.742 0.495 6.91 1 98.38 78 VAL A N 1
ATOM 571 C CA . VAL A 1 78 ? 3.33 1.367 7.922 1 98.38 78 VAL A CA 1
ATOM 572 C C . VAL A 1 78 ? 3.93 2.602 7.254 1 98.38 78 VAL A C 1
ATOM 574 O O . VAL A 1 78 ? 4.727 2.484 6.32 1 98.38 78 VAL A O 1
ATOM 577 N N . VAL A 1 79 ? 3.588 3.781 7.766 1 98 79 VAL A N 1
ATOM 578 C CA . VAL A 1 79 ? 4.074 5.004 7.133 1 98 79 VAL A CA 1
ATOM 579 C C . VAL A 1 79 ? 4.184 6.117 8.172 1 98 79 VAL A C 1
ATOM 581 O O . VAL A 1 79 ? 3.531 6.062 9.219 1 98 79 VAL A O 1
ATOM 584 N N . ASP A 1 80 ? 5.027 7.066 7.883 1 98.38 80 ASP A N 1
ATOM 585 C CA . ASP A 1 80 ? 4.891 8.391 8.484 1 98.38 80 ASP A CA 1
ATOM 586 C C . ASP A 1 80 ? 3.92 9.258 7.691 1 98.38 80 ASP A C 1
ATOM 588 O O . ASP A 1 80 ? 3.916 9.227 6.457 1 98.38 80 ASP A O 1
ATOM 592 N N . ALA A 1 81 ? 3.16 10.031 8.383 1 98.62 81 ALA A N 1
ATOM 593 C CA . ALA A 1 81 ? 2.146 10.828 7.695 1 98.62 81 ALA A CA 1
ATOM 594 C C . ALA A 1 81 ? 2.045 12.219 8.297 1 98.62 81 ALA A C 1
ATOM 596 O O . ALA A 1 81 ? 1.998 12.375 9.523 1 98.62 81 ALA A O 1
ATOM 597 N N . PHE A 1 82 ? 2.057 13.195 7.422 1 98.69 82 PHE A N 1
ATOM 598 C CA . PHE A 1 82 ? 1.789 14.555 7.879 1 98.69 82 PHE A CA 1
ATOM 599 C C . PHE A 1 82 ? 0.316 14.727 8.227 1 98.69 82 PHE A C 1
ATOM 601 O O . PHE A 1 82 ? -0.559 14.211 7.531 1 98.69 82 PHE A O 1
ATOM 608 N N . VAL A 1 83 ? 0.149 15.5 9.297 1 98.81 83 VAL A N 1
ATOM 609 C CA . VAL A 1 83 ? -1.218 15.75 9.742 1 98.81 83 VAL A CA 1
ATOM 610 C C . VAL A 1 83 ? -1.757 17.016 9.07 1 98.81 83 VAL A C 1
ATOM 612 O O . VAL A 1 83 ? -1.153 18.078 9.164 1 98.81 83 VAL A O 1
ATOM 615 N N . LEU A 1 84 ? -2.891 16.938 8.328 1 98.12 84 LEU A N 1
ATOM 616 C CA . LEU A 1 84 ? -3.543 18.125 7.758 1 98.12 84 LEU A CA 1
ATOM 617 C C . LEU A 1 84 ? -4.996 17.812 7.41 1 98.12 84 LEU A C 1
ATOM 619 O O . LEU A 1 84 ? -5.406 16.656 7.391 1 98.12 84 LEU A O 1
ATOM 623 N N . GLU A 1 85 ? -5.762 18.875 7.125 1 97.62 85 GLU A N 1
ATOM 624 C CA . GLU A 1 85 ? -7.141 18.719 6.68 1 97.62 85 GLU A CA 1
ATOM 625 C C . GLU A 1 85 ? -7.199 18.172 5.258 1 97.62 85 GLU A C 1
ATOM 627 O O . GLU A 1 85 ? -6.566 18.703 4.348 1 97.62 85 GLU A O 1
ATOM 632 N N . LEU A 1 86 ? -7.984 17.094 5.039 1 96.31 86 LEU A N 1
ATOM 633 C CA . LEU A 1 86 ? -7.957 16.391 3.756 1 96.31 86 LEU A CA 1
ATOM 634 C C . LEU A 1 86 ? -9.312 16.469 3.068 1 96.31 86 LEU A C 1
ATOM 636 O O . LEU A 1 86 ? -9.547 15.781 2.072 1 96.31 86 LEU A O 1
ATOM 640 N N . GLY A 1 87 ? -10.133 17.188 3.465 1 89.31 87 GLY A N 1
ATOM 641 C CA . GLY A 1 87 ? -11.398 17.406 2.779 1 89.31 87 GLY A CA 1
ATOM 642 C C . GLY A 1 87 ? -12.203 16.141 2.59 1 89.31 87 GLY A C 1
ATOM 643 O O . GLY A 1 87 ? -12.633 15.82 1.476 1 89.31 87 GLY A O 1
ATOM 644 N N . GLY A 1 88 ? -12.5 15.336 3.518 1 92.56 88 GLY A N 1
ATOM 645 C CA . GLY A 1 88 ? -13.367 14.172 3.441 1 92.56 88 GLY A CA 1
ATOM 646 C C . GLY A 1 88 ? -12.602 12.859 3.41 1 92.56 88 GLY A C 1
ATOM 647 O O . GLY A 1 88 ? -13.188 11.789 3.557 1 92.56 88 GLY A O 1
ATOM 648 N N . MET A 1 89 ? -11.367 12.898 3.094 1 96.94 89 MET A N 1
ATOM 649 C CA . MET A 1 89 ? -10.531 11.703 3.186 1 96.94 89 MET A CA 1
ATOM 650 C C . MET A 1 89 ? -9.953 11.555 4.586 1 96.94 89 MET A C 1
ATOM 652 O O . MET A 1 89 ? -9.766 12.539 5.301 1 96.94 89 MET A O 1
ATOM 656 N N . ASP A 1 90 ? -9.727 10.289 4.898 1 98.5 90 ASP A N 1
ATOM 657 C CA . ASP A 1 90 ? -9.07 10.023 6.18 1 98.5 90 ASP A CA 1
ATOM 658 C C . ASP A 1 90 ? -7.555 9.977 6.02 1 98.5 90 ASP A C 1
ATOM 660 O O . ASP A 1 90 ? -6.816 10.383 6.918 1 98.5 90 ASP A O 1
ATOM 664 N N . MET A 1 91 ? -7.129 9.492 4.883 1 98.38 91 MET A N 1
ATOM 665 C CA . MET A 1 91 ? -5.699 9.367 4.617 1 98.38 91 MET A CA 1
ATOM 666 C C . MET A 1 91 ? -5.414 9.469 3.123 1 98.38 91 MET A C 1
ATOM 668 O O . MET A 1 91 ? -6.242 9.078 2.301 1 98.38 91 MET A O 1
ATOM 672 N N . VAL A 1 92 ? -4.242 10 2.76 1 97.62 92 VAL A N 1
ATOM 673 C CA . VAL A 1 92 ? -3.674 9.984 1.416 1 97.62 92 VAL A CA 1
ATOM 674 C C . VAL A 1 92 ? -2.297 9.328 1.444 1 97.62 92 VAL A C 1
ATOM 676 O O . VAL A 1 92 ? -1.411 9.758 2.188 1 97.62 92 VAL A O 1
ATOM 679 N N . LEU A 1 93 ? -2.141 8.273 0.7 1 97.69 93 LEU A N 1
ATOM 680 C CA . LEU A 1 93 ? -0.868 7.574 0.582 1 97.69 93 LEU A CA 1
ATOM 681 C C . LEU A 1 93 ? -0.194 7.891 -0.75 1 97.69 93 LEU A C 1
ATOM 683 O O . LEU A 1 93 ? -0.776 7.672 -1.813 1 97.69 93 LEU A O 1
ATOM 687 N N . GLY A 1 94 ? 0.995 8.438 -0.624 1 96.44 94 GLY A N 1
ATOM 688 C CA . GLY A 1 94 ? 1.826 8.648 -1.798 1 96.44 94 GLY A CA 1
ATOM 689 C C . GLY A 1 94 ? 2.672 7.438 -2.154 1 96.44 94 GLY A C 1
ATOM 690 O O . GLY A 1 94 ? 3.506 7.004 -1.357 1 96.44 94 GLY A O 1
ATOM 691 N N . VAL A 1 95 ? 2.523 6.906 -3.377 1 92.38 95 VAL A N 1
ATOM 692 C CA . VAL A 1 95 ? 3.242 5.691 -3.752 1 92.38 95 VAL A CA 1
ATOM 693 C C . VAL A 1 95 ? 4.262 6.012 -4.844 1 92.38 95 VAL A C 1
ATOM 695 O O . VAL A 1 95 ? 4.742 5.109 -5.535 1 92.38 95 VAL A O 1
ATOM 698 N N . SER A 1 96 ? 4.648 7.195 -5.074 1 76.69 96 SER A N 1
ATOM 699 C CA . SER A 1 96 ? 5.625 7.555 -6.098 1 76.69 96 SER A CA 1
ATOM 700 C C . SER A 1 96 ? 7.016 7.723 -5.496 1 76.69 96 SER A C 1
ATOM 702 O O . SER A 1 96 ? 7.156 8.016 -4.309 1 76.69 96 SER A O 1
ATOM 704 N N . MET B 1 1 ? -21.312 -3.184 -9.352 1 40.84 1 MET B N 1
ATOM 705 C CA . MET B 1 1 ? -19.953 -3.715 -9.328 1 40.84 1 MET B CA 1
ATOM 706 C C . MET B 1 1 ? -18.922 -2.598 -9.5 1 40.84 1 MET B C 1
ATOM 708 O O . MET B 1 1 ? -18.938 -1.888 -10.508 1 40.84 1 MET B O 1
ATOM 712 N N . GLY B 1 2 ? -18.344 -1.973 -8.547 1 58.88 2 GLY B N 1
ATOM 713 C CA . GLY B 1 2 ? -17.594 -0.731 -8.688 1 58.88 2 GLY B CA 1
ATOM 714 C C . GLY B 1 2 ? -16.406 -0.851 -9.617 1 58.88 2 GLY B C 1
ATOM 715 O O . GLY B 1 2 ? -15.922 -1.955 -9.883 1 58.88 2 GLY B O 1
ATOM 716 N N . GLU B 1 3 ? -16.094 0.024 -10.484 1 82.19 3 GLU B N 1
ATOM 717 C CA . GLU B 1 3 ? -14.992 0.064 -11.445 1 82.19 3 GLU B CA 1
ATOM 718 C C . GLU B 1 3 ? -13.656 -0.237 -10.758 1 82.19 3 GLU B C 1
ATOM 720 O O . GLU B 1 3 ? -13.383 0.271 -9.672 1 82.19 3 GLU B O 1
ATOM 725 N N . SER B 1 4 ? -12.992 -1.372 -11.195 1 88.88 4 SER B N 1
ATOM 726 C CA . SER B 1 4 ? -11.648 -1.652 -10.711 1 88.88 4 SER B CA 1
ATOM 727 C C . SER B 1 4 ? -10.617 -0.735 -11.359 1 88.88 4 SER B C 1
ATOM 729 O O . SER B 1 4 ? -10.789 -0.313 -12.508 1 88.88 4 SER B O 1
ATOM 731 N N . HIS 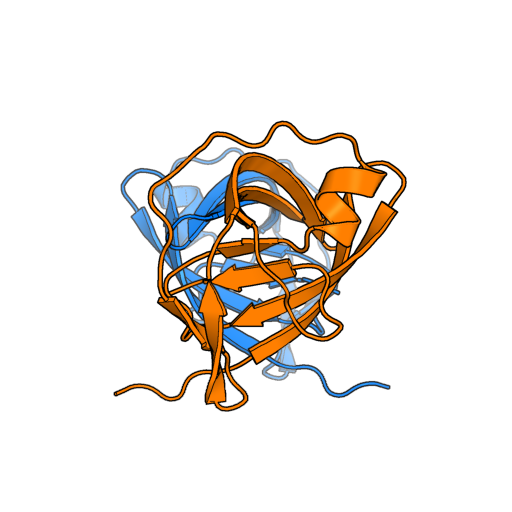B 1 5 ? -9.695 -0.332 -10.562 1 94.31 5 HIS B N 1
ATOM 732 C CA . HIS B 1 5 ? -8.586 0.492 -11.031 1 94.31 5 HIS B CA 1
ATOM 733 C C . HIS B 1 5 ? -7.246 -0.177 -10.758 1 94.31 5 HIS B C 1
ATOM 735 O O . HIS B 1 5 ? -7.102 -0.902 -9.766 1 94.31 5 HIS B O 1
ATOM 741 N N . THR B 1 6 ? -6.363 0.044 -11.641 1 95 6 THR B N 1
ATOM 742 C CA . THR B 1 6 ? -5 -0.43 -11.43 1 95 6 THR B CA 1
ATOM 743 C C . THR B 1 6 ? -4.004 0.718 -11.555 1 95 6 THR B C 1
ATOM 745 O O . THR B 1 6 ? -4.305 1.746 -12.164 1 95 6 THR B O 1
ATOM 748 N N . MET B 1 7 ? -2.895 0.491 -10.898 1 94.69 7 MET B N 1
ATOM 749 C CA . MET B 1 7 ? -1.777 1.427 -10.977 1 94.69 7 MET B CA 1
ATOM 750 C C . MET B 1 7 ? -0.445 0.694 -10.859 1 94.69 7 MET B C 1
ATOM 752 O O . MET B 1 7 ? -0.297 -0.202 -10.023 1 94.69 7 MET B O 1
ATOM 756 N N . LYS B 1 8 ? 0.456 1.058 -11.828 1 96 8 LYS B N 1
ATOM 757 C CA . LYS B 1 8 ? 1.807 0.509 -11.75 1 96 8 LYS B CA 1
ATOM 758 C C . LYS B 1 8 ? 2.73 1.434 -10.961 1 96 8 LYS B C 1
ATOM 760 O O . LYS B 1 8 ? 2.748 2.645 -11.195 1 96 8 LYS B O 1
ATOM 765 N N . VAL B 1 9 ? 3.447 0.815 -10 1 95.94 9 VAL B N 1
ATOM 766 C CA . VAL B 1 9 ? 4.387 1.59 -9.195 1 95.94 9 VAL B CA 1
ATOM 767 C C . VAL B 1 9 ? 5.699 0.823 -9.055 1 95.94 9 VAL B C 1
ATOM 769 O O . VAL B 1 9 ? 5.758 -0.377 -9.336 1 95.94 9 VAL B O 1
ATOM 772 N N . GLU B 1 10 ? 6.758 1.557 -8.703 1 96.31 10 GLU B N 1
ATOM 773 C CA . GLU B 1 10 ? 8.039 0.921 -8.391 1 96.31 10 GLU B CA 1
ATOM 774 C C . GLU B 1 10 ? 8.117 0.552 -6.914 1 96.31 10 GLU B C 1
ATOM 776 O O . GLU B 1 10 ? 7.672 1.31 -6.055 1 96.31 10 GLU B O 1
ATOM 781 N N . GLY B 1 11 ? 8.602 -0.63 -6.625 1 97.31 11 GLY B N 1
ATOM 782 C CA . GLY B 1 11 ? 8.891 -1.085 -5.273 1 97.31 11 GLY B CA 1
ATOM 783 C C . GLY B 1 11 ? 10.297 -1.633 -5.113 1 97.31 11 GLY B C 1
ATOM 784 O O . GLY B 1 11 ? 11.078 -1.63 -6.062 1 97.31 11 GLY B O 1
ATOM 785 N N . ARG B 1 12 ? 10.57 -1.937 -3.908 1 98.31 12 ARG B N 1
ATOM 786 C CA . ARG B 1 12 ? 11.875 -2.523 -3.613 1 98.31 12 ARG B CA 1
ATOM 787 C C . ARG B 1 12 ? 11.781 -3.52 -2.463 1 98.31 12 ARG B C 1
ATOM 789 O O . ARG B 1 12 ? 11.102 -3.262 -1.466 1 98.31 12 ARG B O 1
ATOM 796 N N . MET B 1 13 ? 12.453 -4.582 -2.629 1 98.06 13 MET B N 1
ATOM 797 C CA . MET B 1 13 ? 12.711 -5.559 -1.573 1 98.06 13 MET B CA 1
ATOM 798 C C . MET B 1 13 ? 14.195 -5.883 -1.48 1 98.06 13 MET B C 1
ATOM 800 O O . MET B 1 13 ? 14.766 -6.48 -2.395 1 98.06 13 MET B O 1
ATOM 804 N N . GLN B 1 14 ? 14.766 -5.418 -0.244 1 96 14 GLN B N 1
ATOM 805 C CA . GLN B 1 14 ? 16.203 -5.582 -0.104 1 96 14 GLN B CA 1
ATOM 806 C C . GLN B 1 14 ? 16.953 -4.961 -1.285 1 96 14 GLN B C 1
ATOM 808 O O . GLN B 1 14 ? 16.812 -3.762 -1.546 1 96 14 GLN B O 1
ATOM 813 N N . ASN B 1 15 ? 17.672 -5.676 -2.084 1 94.62 15 ASN B N 1
ATOM 814 C CA . ASN B 1 15 ? 18.469 -5.133 -3.17 1 94.62 15 ASN B CA 1
ATOM 815 C C . ASN B 1 15 ? 17.828 -5.383 -4.531 1 94.62 15 ASN B C 1
ATOM 817 O O . ASN B 1 15 ? 18.484 -5.289 -5.562 1 94.62 15 ASN B O 1
ATOM 821 N N . VAL B 1 16 ? 16.547 -5.668 -4.473 1 97.88 16 VAL B N 1
ATOM 822 C CA . VAL B 1 16 ? 15.852 -5.98 -5.711 1 97.88 16 VAL B CA 1
ATOM 823 C C . VAL B 1 16 ? 14.781 -4.922 -5.984 1 97.88 16 VAL B C 1
ATOM 825 O O . VAL B 1 16 ? 13.906 -4.684 -5.148 1 97.88 16 VAL B O 1
ATOM 828 N N . GLU B 1 17 ? 14.906 -4.289 -7.184 1 98.12 17 GLU B N 1
ATOM 829 C CA . GLU B 1 17 ? 13.875 -3.367 -7.645 1 98.12 17 GLU B CA 1
ATOM 830 C C . GLU B 1 17 ? 12.703 -4.121 -8.266 1 98.12 17 GLU B C 1
ATOM 832 O O . GLU B 1 17 ? 12.898 -5.094 -9 1 98.12 17 GLU B O 1
ATOM 837 N N . LEU B 1 18 ? 11.469 -3.678 -7.977 1 98.19 18 LEU B N 1
ATOM 838 C CA . LEU B 1 18 ? 10.273 -4.406 -8.391 1 98.19 18 LEU B CA 1
ATOM 839 C C . LEU B 1 18 ? 9.344 -3.514 -9.203 1 98.19 18 LEU B C 1
ATOM 841 O O . LEU B 1 18 ? 9.203 -2.324 -8.906 1 98.19 18 LEU B O 1
ATOM 845 N N . LEU B 1 19 ? 8.695 -4.07 -10.117 1 98.06 19 LEU B N 1
ATOM 846 C CA . LEU B 1 19 ? 7.508 -3.504 -10.742 1 98.06 19 LEU B CA 1
ATOM 847 C C . LEU B 1 19 ? 6.238 -4.082 -10.125 1 98.06 19 LEU B C 1
ATOM 849 O O . LEU B 1 19 ? 5.961 -5.273 -10.266 1 98.06 19 LEU B O 1
ATOM 853 N N . VAL B 1 20 ? 5.441 -3.195 -9.484 1 97.56 20 VAL B N 1
ATOM 854 C CA . VAL B 1 20 ? 4.309 -3.631 -8.672 1 97.56 20 VAL B CA 1
ATOM 855 C C . VAL B 1 20 ? 3.012 -3.09 -9.273 1 97.56 20 VAL B C 1
ATOM 857 O O . VAL B 1 20 ? 2.914 -1.901 -9.586 1 97.56 20 VAL B O 1
ATOM 860 N N . LEU B 1 21 ? 2.059 -3.943 -9.477 1 96.75 21 LEU B N 1
ATOM 861 C CA . LEU B 1 21 ? 0.712 -3.535 -9.859 1 96.75 21 LEU B CA 1
ATOM 862 C C . LEU B 1 21 ? -0.213 -3.494 -8.648 1 96.75 21 LEU B C 1
ATOM 864 O O . LEU B 1 21 ? -0.408 -4.512 -7.977 1 96.75 21 LEU B O 1
ATOM 868 N N . ILE B 1 22 ? -0.695 -2.359 -8.336 1 96.69 22 ILE B N 1
ATOM 869 C CA . ILE B 1 22 ? -1.775 -2.238 -7.363 1 96.69 22 ILE B CA 1
ATOM 870 C C . ILE B 1 22 ? -3.123 -2.383 -8.07 1 96.69 22 ILE B C 1
ATOM 872 O O . ILE B 1 22 ? -3.398 -1.684 -9.047 1 96.69 22 ILE B O 1
ATOM 876 N N . ASP B 1 23 ? -3.938 -3.309 -7.641 1 95.25 23 ASP B N 1
ATOM 877 C CA . ASP B 1 23 ? -5.203 -3.645 -8.289 1 95.25 23 ASP B CA 1
ATOM 878 C C .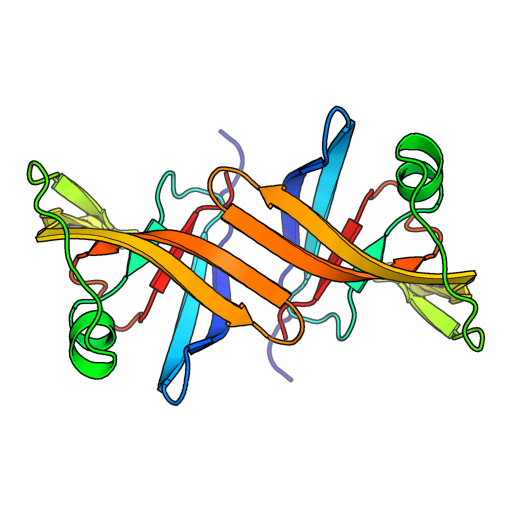 ASP B 1 23 ? -6.348 -3.656 -7.277 1 95.25 23 ASP B C 1
ATOM 880 O O . ASP B 1 23 ? -6.418 -4.535 -6.418 1 95.25 23 ASP B O 1
ATOM 884 N N . SER B 1 24 ? -7.309 -2.73 -7.426 1 93.5 24 SER B N 1
ATOM 885 C CA . SER B 1 24 ? -8.406 -2.629 -6.469 1 93.5 24 SER B CA 1
ATOM 886 C C . SER B 1 24 ? -9.445 -3.717 -6.703 1 93.5 24 SER B C 1
ATOM 888 O O . SER B 1 24 ? -10.367 -3.887 -5.902 1 93.5 24 SER B O 1
ATOM 890 N N . GLY B 1 25 ? -9.281 -4.488 -7.742 1 91.19 25 GLY B N 1
ATOM 891 C CA . GLY B 1 25 ? -10.211 -5.562 -8.047 1 91.19 25 GLY B CA 1
ATOM 892 C C . GLY B 1 25 ? -9.672 -6.938 -7.688 1 91.19 25 GLY B C 1
ATOM 893 O O . GLY B 1 25 ? -10.406 -7.926 -7.727 1 91.19 25 GLY B O 1
ATOM 894 N N . ALA B 1 26 ? -8.43 -7.004 -7.363 1 92.5 26 ALA B N 1
ATOM 895 C CA . ALA B 1 26 ? -7.82 -8.297 -7.059 1 92.5 26 ALA B CA 1
ATOM 896 C C . ALA B 1 26 ? -8.078 -8.695 -5.609 1 92.5 26 ALA B C 1
ATOM 898 O O . ALA B 1 26 ? -7.945 -7.879 -4.695 1 92.5 26 ALA B O 1
ATOM 899 N N . SER B 1 27 ? -8.398 -9.883 -5.406 1 87.31 27 SER B N 1
ATOM 900 C CA . SER B 1 27 ? -8.75 -10.375 -4.082 1 87.31 27 SER B CA 1
ATOM 901 C C . SER B 1 27 ? -7.52 -10.828 -3.311 1 87.31 27 SER B C 1
ATOM 903 O O . SER B 1 27 ? -7.539 -10.906 -2.08 1 87.31 27 SER B O 1
ATOM 905 N N . HIS B 1 28 ? -6.414 -11.125 -3.994 1 94.81 28 HIS B N 1
ATOM 906 C CA . HIS B 1 28 ? -5.203 -11.68 -3.398 1 94.81 28 HIS B CA 1
ATOM 907 C C . HIS B 1 28 ? -3.963 -10.922 -3.855 1 94.81 28 HIS B C 1
ATOM 909 O O . HIS B 1 28 ? -4.035 -10.102 -4.773 1 94.81 28 HIS B O 1
ATOM 915 N N . ASN B 1 29 ? -2.908 -11.195 -3.123 1 97.81 29 ASN B N 1
ATOM 916 C CA . ASN B 1 29 ? -1.585 -10.719 -3.512 1 97.81 29 ASN B CA 1
ATOM 917 C C . ASN B 1 29 ? -0.783 -11.812 -4.215 1 97.81 29 ASN B C 1
ATOM 919 O O . ASN B 1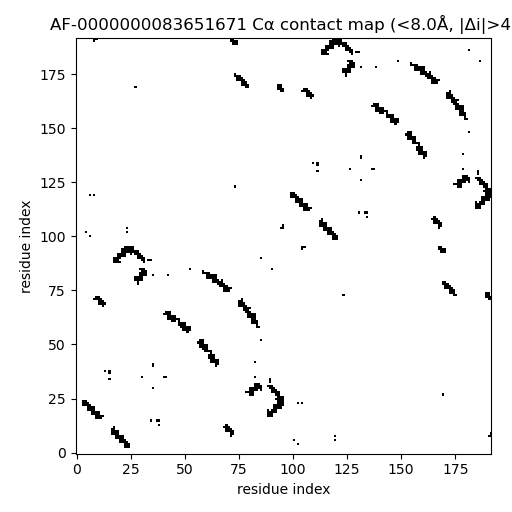 29 ? -0.87 -12.984 -3.848 1 97.81 29 ASN B O 1
ATOM 923 N N . PHE B 1 30 ? -0.009 -11.367 -5.176 1 98.38 30 PHE B N 1
ATOM 924 C CA . PHE B 1 30 ? 0.805 -12.305 -5.934 1 98.38 30 PHE B CA 1
ATOM 925 C C . PHE B 1 30 ? 2.236 -11.805 -6.066 1 98.38 30 PHE B C 1
ATOM 927 O O . PHE B 1 30 ? 2.471 -10.594 -6.105 1 98.38 30 PHE B O 1
ATOM 934 N N . ILE B 1 31 ? 3.127 -12.75 -6.137 1 98.81 31 ILE B N 1
ATOM 935 C CA . ILE B 1 31 ? 4.543 -12.469 -6.34 1 98.81 31 ILE B CA 1
ATOM 936 C C . ILE B 1 31 ? 5.121 -13.453 -7.355 1 98.81 31 ILE B C 1
ATOM 938 O O . ILE B 1 31 ? 4.773 -14.633 -7.355 1 98.81 31 ILE B O 1
ATOM 942 N N . SER B 1 32 ? 6.012 -12.953 -8.164 1 98.69 32 SER B N 1
ATOM 943 C CA . SER B 1 32 ? 6.547 -13.789 -9.227 1 98.69 32 SER B CA 1
ATOM 944 C C . SER B 1 32 ? 7.617 -14.734 -8.703 1 98.69 32 SER B C 1
ATOM 946 O O . SER B 1 32 ? 8.367 -14.391 -7.793 1 98.69 32 SER B O 1
ATOM 948 N N . PRO B 1 33 ? 7.812 -15.93 -9.359 1 98.44 33 PRO B N 1
ATOM 949 C CA . PRO B 1 33 ? 8.914 -16.812 -9 1 98.44 33 PRO B CA 1
ATOM 950 C C . PRO B 1 33 ? 10.289 -16.172 -9.211 1 98.44 33 PRO B C 1
ATOM 952 O O . PRO B 1 33 ? 11.227 -16.469 -8.477 1 98.44 33 PRO B O 1
ATOM 955 N N . LYS B 1 34 ? 10.336 -15.383 -10.211 1 98.06 34 LYS B N 1
ATOM 956 C CA . LYS B 1 34 ? 11.578 -14.664 -10.445 1 98.06 34 LYS B CA 1
ATOM 957 C C . LYS B 1 34 ? 12.031 -13.914 -9.195 1 98.06 34 LYS B C 1
ATOM 959 O O . LYS B 1 34 ? 13.195 -14 -8.789 1 98.06 34 LYS B O 1
ATOM 964 N N . VAL B 1 35 ? 11.141 -13.188 -8.547 1 98.38 35 VAL B N 1
ATOM 965 C CA . VAL B 1 35 ? 11.445 -12.383 -7.371 1 98.38 35 VAL B CA 1
ATOM 966 C C . VAL B 1 35 ? 11.742 -13.289 -6.184 1 98.38 35 VAL B C 1
ATOM 968 O O . VAL B 1 35 ? 12.719 -13.078 -5.465 1 98.38 35 VAL B O 1
ATOM 971 N N . THR B 1 36 ? 10.883 -14.336 -5.977 1 98.62 36 THR B N 1
ATOM 972 C CA . THR B 1 36 ? 11.094 -15.219 -4.832 1 98.62 36 THR B CA 1
ATOM 973 C C . THR B 1 36 ? 12.453 -15.898 -4.918 1 98.62 36 THR B C 1
ATOM 975 O O . THR B 1 36 ? 13.133 -16.078 -3.904 1 98.62 36 THR B O 1
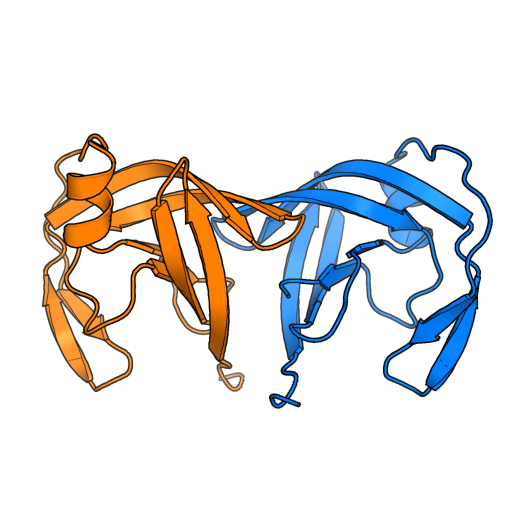ATOM 978 N N . THR B 1 37 ? 12.859 -16.25 -6.07 1 98.12 37 THR B N 1
ATOM 979 C CA . THR B 1 37 ? 14.148 -16.891 -6.285 1 98.12 37 THR B CA 1
ATOM 980 C C . THR B 1 37 ? 15.289 -15.914 -6.043 1 98.12 37 THR B C 1
ATOM 982 O O . THR B 1 37 ? 16.234 -16.219 -5.32 1 98.12 37 THR B O 1
ATOM 985 N N . ALA B 1 38 ? 15.164 -14.781 -6.637 1 98 38 ALA B N 1
ATOM 986 C CA . ALA B 1 38 ? 16.219 -13.773 -6.523 1 98 38 ALA B CA 1
ATOM 987 C C . ALA B 1 38 ? 16.484 -13.414 -5.062 1 98 38 ALA B C 1
ATOM 989 O O . ALA B 1 38 ? 17.625 -13.133 -4.68 1 98 38 ALA B O 1
ATOM 990 N N . LEU B 1 39 ? 15.477 -13.422 -4.199 1 98.12 39 LEU B N 1
ATOM 991 C CA . LEU B 1 39 ? 15.586 -12.969 -2.814 1 98.12 39 LEU B CA 1
ATOM 992 C C . LEU B 1 39 ? 15.758 -14.156 -1.87 1 98.12 39 LEU B C 1
ATOM 994 O O . LEU B 1 39 ? 16.016 -13.977 -0.678 1 98.12 39 LEU B O 1
ATOM 998 N N . GLY B 1 40 ? 15.539 -15.352 -2.371 1 98.25 40 GLY B N 1
ATOM 999 C CA . GLY B 1 40 ? 15.609 -16.547 -1.541 1 98.25 40 GLY B CA 1
ATOM 1000 C C . GLY B 1 40 ? 14.492 -16.625 -0.525 1 98.25 40 GLY B C 1
ATOM 1001 O O . GLY B 1 40 ? 14.711 -17 0.627 1 98.25 40 GLY B O 1
ATOM 1002 N N . LEU B 1 41 ? 13.328 -16.297 -0.993 1 98.44 41 LE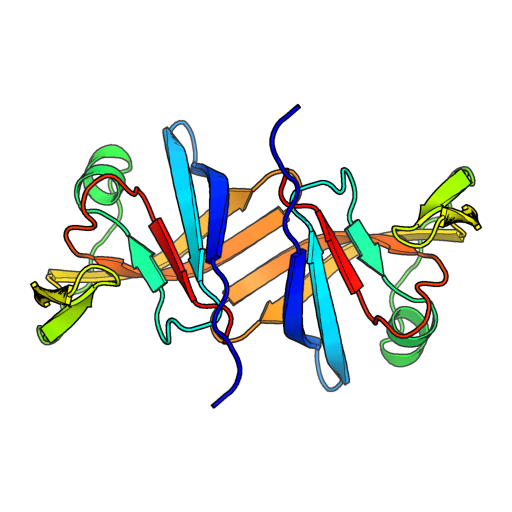U B N 1
ATOM 1003 C CA . LEU B 1 41 ? 12.195 -16.328 -0.075 1 98.44 41 LEU B CA 1
ATOM 1004 C C . LEU B 1 41 ? 11.695 -17.75 0.122 1 98.44 41 LEU B C 1
ATOM 1006 O O . LEU B 1 41 ? 11.656 -18.531 -0.827 1 98.44 41 LEU B O 1
ATOM 1010 N N . ALA B 1 42 ? 11.289 -18.016 1.39 1 98.56 42 ALA B N 1
ATOM 1011 C CA . ALA B 1 42 ? 10.664 -19.312 1.658 1 98.56 42 ALA B CA 1
ATOM 1012 C C . ALA B 1 42 ? 9.266 -19.391 1.043 1 98.56 42 ALA B C 1
ATOM 1014 O O . ALA B 1 42 ? 8.508 -18.422 1.105 1 98.56 42 ALA B O 1
ATOM 1015 N N . ILE B 1 43 ? 9.016 -20.547 0.454 1 98.75 43 ILE B N 1
ATOM 1016 C CA . ILE B 1 43 ? 7.695 -20.812 -0.115 1 98.75 43 ILE B CA 1
ATOM 1017 C C . ILE B 1 43 ? 7.016 -21.953 0.646 1 98.75 43 ILE B C 1
ATOM 1019 O O . ILE B 1 43 ? 7.523 -23.078 0.676 1 98.75 43 ILE B O 1
ATOM 1023 N N . THR B 1 44 ? 5.918 -21.625 1.248 1 98.69 44 THR B N 1
ATOM 1024 C CA . THR B 1 44 ? 5.109 -22.641 1.922 1 98.69 44 THR B CA 1
ATOM 1025 C C . THR B 1 44 ? 4.191 -23.344 0.93 1 98.69 44 THR B C 1
ATOM 1027 O O . THR B 1 44 ? 3.412 -22.703 0.228 1 98.69 44 THR B O 1
ATOM 1030 N N . PRO B 1 45 ? 4.27 -24.641 0.909 1 98.12 45 PRO B N 1
ATOM 1031 C CA . PRO B 1 45 ? 3.365 -25.359 0.003 1 98.12 45 PRO B CA 1
ATOM 1032 C C . PRO B 1 45 ? 1.894 -25.141 0.347 1 98.12 45 PRO B C 1
ATOM 1034 O O . PRO B 1 45 ? 1.53 -25.109 1.525 1 98.12 45 PRO B O 1
ATOM 1037 N N . THR B 1 46 ? 1.117 -24.859 -0.709 1 97.75 46 THR B N 1
ATOM 1038 C CA . THR B 1 46 ? -0.333 -24.75 -0.596 1 97.75 46 THR B CA 1
ATOM 1039 C C . THR B 1 46 ? -1.017 -25.5 -1.738 1 97.75 46 THR B C 1
ATOM 1041 O O . THR B 1 46 ? -0.364 -25.891 -2.705 1 97.75 46 THR B O 1
ATOM 1044 N N . ALA B 1 47 ? -2.322 -25.766 -1.48 1 97.38 47 ALA B N 1
ATOM 1045 C CA . ALA B 1 47 ? -3.076 -26.297 -2.615 1 97.38 47 ALA B CA 1
ATOM 1046 C C . ALA B 1 47 ? -2.99 -25.344 -3.814 1 97.38 47 ALA B C 1
ATOM 1048 O O . ALA B 1 47 ? -3.07 -24.125 -3.662 1 97.38 47 ALA B O 1
ATOM 1049 N N . ALA B 1 48 ? -2.781 -25.953 -4.973 1 96.62 48 ALA B N 1
ATOM 1050 C CA . ALA B 1 48 ? -2.73 -25.156 -6.191 1 96.62 48 ALA B CA 1
ATOM 1051 C C . ALA B 1 48 ? -4.094 -24.547 -6.504 1 96.62 48 ALA B C 1
ATOM 1053 O O . ALA B 1 48 ? -5.125 -25.203 -6.363 1 96.62 48 ALA B O 1
ATOM 1054 N N . ARG B 1 49 ? -4.074 -23.266 -6.867 1 96.69 49 ARG B N 1
ATOM 1055 C CA . ARG B 1 49 ? -5.289 -22.562 -7.262 1 96.69 49 ARG B CA 1
ATOM 1056 C C . ARG B 1 49 ? -5.184 -22.047 -8.695 1 96.69 49 ARG B C 1
ATOM 1058 O O . ARG B 1 49 ? -4.125 -21.594 -9.117 1 96.69 49 ARG B O 1
ATOM 1065 N N . ASN B 1 50 ? -6.41 -22.156 -9.398 1 96.81 50 ASN B N 1
ATOM 1066 C CA . ASN B 1 50 ? -6.488 -21.531 -10.711 1 96.81 50 ASN B CA 1
ATOM 1067 C C . ASN B 1 50 ? -6.805 -20.047 -10.609 1 96.81 50 ASN B C 1
ATOM 1069 O O . ASN B 1 50 ? -7.832 -19.656 -10.055 1 96.81 50 ASN B O 1
ATOM 1073 N N . ILE B 1 51 ? -5.906 -19.25 -11.109 1 96.25 51 ILE B N 1
ATOM 1074 C CA . ILE B 1 51 ? -6.059 -17.797 -11.078 1 96.25 51 ILE B CA 1
ATOM 1075 C C . ILE B 1 51 ? -6.254 -17.281 -12.5 1 96.25 51 ILE B C 1
ATOM 1077 O O . ILE B 1 51 ? -5.469 -17.594 -13.398 1 96.25 51 ILE B O 1
ATOM 1081 N N . LYS B 1 52 ? -7.355 -16.5 -12.688 1 94 52 LYS B N 1
ATOM 1082 C CA . LYS B 1 52 ? -7.5 -15.75 -13.938 1 94 52 LYS B CA 1
ATOM 1083 C C . LYS B 1 52 ? -6.836 -14.383 -13.836 1 94 52 LYS B C 1
ATOM 1085 O O . LYS B 1 52 ? -7.254 -13.539 -13.047 1 94 52 LYS B O 1
ATOM 1090 N N . LEU B 1 53 ? -5.809 -14.18 -14.633 1 91.19 53 LEU B N 1
ATOM 1091 C CA . LEU B 1 53 ? -5.09 -12.914 -14.664 1 91.19 53 LEU B CA 1
ATOM 1092 C C . LEU B 1 53 ? -5.895 -11.852 -15.398 1 91.19 53 LEU B C 1
ATOM 1094 O O . LEU B 1 53 ? -6.906 -12.164 -16.031 1 91.19 53 LEU B O 1
ATOM 1098 N N . GLY B 1 54 ? -5.539 -10.594 -15.211 1 87.38 54 GLY B N 1
ATOM 1099 C CA . GLY B 1 54 ? -6.238 -9.469 -15.82 1 87.38 54 GLY B CA 1
ATOM 1100 C C . GLY B 1 54 ? -6.312 -9.562 -17.328 1 87.38 54 GLY B C 1
ATOM 1101 O O . GLY B 1 54 ? -7.199 -8.969 -17.953 1 87.38 54 GLY B O 1
ATOM 1102 N N . ASP B 1 55 ? -5.414 -10.344 -17.906 1 88.12 55 ASP B N 1
ATOM 1103 C CA . ASP B 1 55 ? -5.422 -10.469 -19.359 1 88.12 55 ASP B CA 1
ATOM 1104 C C . ASP B 1 55 ? -6.234 -11.688 -19.812 1 88.12 55 ASP B C 1
ATOM 1106 O O . ASP B 1 55 ? -6.34 -11.969 -21 1 88.12 55 ASP B O 1
ATOM 1110 N N . GLY B 1 56 ? -6.723 -12.359 -18.875 1 91.19 56 GLY B N 1
ATOM 1111 C CA . GLY B 1 56 ? -7.645 -13.445 -19.172 1 91.19 56 GLY B CA 1
ATOM 1112 C C . GLY B 1 56 ? -6.992 -14.82 -19.109 1 91.19 56 GLY B C 1
ATOM 1113 O O . GLY B 1 56 ? -7.684 -15.836 -19.109 1 91.19 56 GLY B O 1
ATOM 1114 N N . HIS B 1 57 ? -5.688 -15.016 -19 1 91.88 57 HIS B N 1
ATOM 1115 C CA . HIS B 1 57 ? -5.016 -16.312 -18.922 1 91.88 57 HIS B CA 1
ATOM 1116 C C . HIS B 1 57 ? -5.168 -16.922 -17.547 1 91.88 57 HIS B C 1
ATOM 1118 O O . HIS B 1 57 ? -5.133 -16.219 -16.531 1 91.88 57 HIS B O 1
ATOM 1124 N N . LYS B 1 58 ? -5.293 -18.203 -17.594 1 95.38 58 LYS B N 1
ATOM 1125 C CA . LYS B 1 58 ? -5.367 -18.938 -16.344 1 95.38 58 LYS B CA 1
ATOM 1126 C C . LYS B 1 58 ? -4.004 -19.5 -15.953 1 95.38 58 LYS B C 1
ATOM 1128 O O . LYS B 1 58 ? -3.268 -20 -16.812 1 95.38 58 LYS B O 1
ATOM 1133 N N . VAL B 1 59 ? -3.674 -19.375 -14.75 1 95.94 59 VAL B N 1
ATOM 1134 C CA . VAL B 1 59 ? -2.406 -19.891 -14.234 1 95.94 59 VAL B CA 1
ATOM 1135 C C . VAL B 1 59 ? -2.625 -20.531 -12.867 1 95.94 59 VAL B C 1
ATOM 1137 O O . VAL B 1 59 ? -3.578 -20.188 -12.164 1 95.94 59 VAL B O 1
ATOM 1140 N N . LEU B 1 60 ? -1.698 -21.453 -12.484 1 97.12 60 LEU B N 1
ATOM 1141 C CA . LEU B 1 60 ? -1.758 -22.094 -11.18 1 97.12 60 LEU B CA 1
ATOM 1142 C C . LEU B 1 60 ? -0.778 -21.453 -10.211 1 97.12 60 LEU B C 1
ATOM 1144 O O . LEU B 1 60 ? 0.347 -21.109 -10.586 1 97.12 60 LEU B O 1
ATOM 1148 N N . THR B 1 61 ? -1.237 -21.375 -8.938 1 98.5 61 THR B N 1
ATOM 1149 C CA . THR B 1 61 ? -0.3 -20.938 -7.91 1 98.5 61 THR B CA 1
ATOM 1150 C C . THR B 1 61 ? 0.659 -22.062 -7.527 1 98.5 61 THR B C 1
ATOM 1152 O O . THR B 1 61 ? 0.314 -23.234 -7.633 1 98.5 61 THR B O 1
ATOM 1155 N N . LYS B 1 62 ? 1.812 -21.734 -7 1 98.12 62 LYS B N 1
ATOM 1156 C CA . LYS B 1 62 ? 2.855 -22.688 -6.656 1 98.12 62 LYS B CA 1
ATOM 1157 C C . LYS B 1 62 ? 3.105 -22.719 -5.148 1 98.12 62 LYS B C 1
ATOM 1159 O O . LYS B 1 62 ? 3.998 -23.422 -4.672 1 98.12 62 LYS B O 1
ATOM 1164 N N . GLY B 1 63 ? 2.439 -22 -4.371 1 98.69 63 GLY B N 1
ATOM 1165 C CA . GLY B 1 63 ? 2.613 -21.828 -2.938 1 98.69 63 GLY B CA 1
ATOM 1166 C C . GLY B 1 63 ? 2.422 -20.391 -2.49 1 98.69 63 GLY B C 1
ATOM 1167 O O . GLY B 1 63 ? 1.832 -19.578 -3.213 1 98.69 63 GLY B O 1
ATOM 1168 N N . MET B 1 64 ? 2.879 -20.172 -1.26 1 98.75 64 MET B N 1
ATOM 1169 C CA . MET B 1 64 ? 2.688 -18.859 -0.663 1 98.75 64 MET B CA 1
ATOM 1170 C C . MET B 1 64 ? 3.963 -18.391 0.027 1 98.75 64 MET B C 1
ATOM 1172 O O . MET B 1 64 ? 4.656 -19.172 0.673 1 98.75 64 MET B O 1
ATOM 1176 N N . CYS B 1 65 ? 4.281 -17.125 -0.156 1 98.81 65 CYS B N 1
ATOM 1177 C CA . CYS B 1 65 ? 5.277 -16.453 0.672 1 98.81 65 CYS B CA 1
ATOM 1178 C C . CYS B 1 65 ? 4.613 -15.633 1.772 1 98.81 65 CYS B C 1
ATOM 1180 O O . CYS B 1 65 ? 3.834 -14.727 1.489 1 98.81 65 CYS B O 1
ATOM 1182 N N . GLU B 1 66 ? 4.938 -15.945 2.973 1 98.44 66 GLU B N 1
ATOM 1183 C CA . GLU B 1 66 ? 4.297 -15.297 4.109 1 98.44 66 GLU B CA 1
ATOM 1184 C C . GLU B 1 66 ? 5.145 -14.133 4.625 1 98.44 66 GLU B C 1
ATOM 1186 O O . GLU B 1 66 ? 6.367 -14.242 4.707 1 98.44 66 GLU B O 1
ATOM 1191 N N . GLY B 1 67 ? 4.492 -13.047 4.895 1 97.94 67 GLY B N 1
ATOM 1192 C CA . GLY B 1 67 ? 5.133 -11.914 5.543 1 97.94 67 GLY B CA 1
ATOM 1193 C C . GLY B 1 67 ? 6.176 -11.242 4.672 1 97.94 67 GLY B C 1
ATOM 1194 O O . GLY B 1 67 ? 7.25 -10.867 5.152 1 97.94 67 GLY B O 1
ATOM 1195 N N . VAL B 1 68 ? 5.883 -11.172 3.391 1 98.25 68 VAL B N 1
ATOM 1196 C CA . VAL B 1 68 ? 6.789 -10.5 2.465 1 98.25 68 VAL B CA 1
ATOM 1197 C C . VAL B 1 68 ? 6.801 -9 2.748 1 98.25 68 VAL B C 1
ATOM 1199 O O . VAL B 1 68 ? 5.75 -8.352 2.725 1 98.25 68 VAL B O 1
ATOM 1202 N N . LYS B 1 69 ? 7.949 -8.453 2.994 1 98.44 69 LYS B N 1
ATOM 1203 C CA . LYS B 1 69 ? 8.109 -7.035 3.322 1 98.44 69 LYS B CA 1
ATOM 1204 C C . LYS B 1 69 ? 8.727 -6.27 2.158 1 98.44 69 LYS B C 1
ATOM 1206 O O . LYS B 1 69 ? 9.727 -6.699 1.583 1 98.44 69 LYS B O 1
ATOM 1211 N N . MET B 1 70 ? 8.094 -5.172 1.789 1 98 70 MET B N 1
ATOM 1212 C CA . MET B 1 70 ? 8.641 -4.363 0.705 1 98 70 MET B CA 1
ATOM 1213 C C . MET B 1 70 ? 8.414 -2.877 0.963 1 98 70 MET B C 1
ATOM 1215 O O . MET B 1 70 ? 7.602 -2.508 1.818 1 98 70 MET B O 1
ATOM 1219 N N . LYS B 1 71 ? 9.094 -2.084 0.171 1 97.12 71 LYS B N 1
ATOM 1220 C CA . LYS B 1 71 ? 8.938 -0.632 0.213 1 97.12 71 LYS B CA 1
ATOM 1221 C C . LYS B 1 71 ? 8.438 -0.093 -1.121 1 97.12 71 LYS B C 1
ATOM 1223 O O . LYS B 1 71 ? 8.852 -0.556 -2.184 1 97.12 71 LYS B O 1
ATOM 1228 N N . MET B 1 72 ? 7.508 0.828 -1.04 1 95.94 72 MET B N 1
ATOM 1229 C CA . MET B 1 72 ? 7.055 1.656 -2.154 1 95.94 72 MET B CA 1
ATOM 1230 C C . MET B 1 72 ? 7.133 3.137 -1.799 1 95.94 72 MET B C 1
ATOM 1232 O O . MET B 1 72 ? 6.246 3.668 -1.129 1 95.94 72 MET B O 1
ATOM 1236 N N . GLY B 1 73 ? 8.109 3.791 -2.346 1 92.19 73 GLY B N 1
ATOM 1237 C CA . GLY B 1 73 ? 8.367 5.109 -1.793 1 92.19 73 GLY B CA 1
ATOM 1238 C C . GLY B 1 73 ? 8.672 5.086 -0.307 1 92.19 73 GLY B C 1
ATOM 1239 O O . GLY B 1 73 ? 9.57 4.367 0.135 1 92.19 73 GLY B O 1
ATOM 1240 N N . GLU B 1 74 ? 7.801 5.812 0.426 1 92.38 74 GLU B N 1
ATOM 1241 C CA . GLU B 1 74 ? 8.031 5.898 1.865 1 92.38 74 GLU B CA 1
ATOM 1242 C C . GLU B 1 74 ? 7.184 4.879 2.621 1 92.38 74 GLU B C 1
ATOM 1244 O O . GLU B 1 74 ? 7.246 4.805 3.852 1 92.38 74 GLU B O 1
ATOM 1249 N N . LEU B 1 75 ? 6.426 4.129 1.902 1 95.38 75 LEU B N 1
ATOM 1250 C CA . LEU B 1 75 ? 5.531 3.143 2.5 1 95.38 75 LEU B CA 1
ATOM 1251 C C . LEU B 1 75 ? 6.25 1.812 2.709 1 95.38 75 LEU B C 1
ATOM 1253 O O . LEU B 1 75 ? 6.996 1.362 1.839 1 95.38 75 LEU B O 1
ATOM 1257 N N . GLU B 1 76 ? 6.055 1.26 3.822 1 97.38 76 GLU B N 1
ATOM 1258 C CA . GLU B 1 76 ? 6.391 -0.146 4.02 1 97.38 76 GLU B CA 1
ATOM 1259 C C . GLU B 1 76 ? 5.145 -1.023 3.992 1 97.38 76 GLU B C 1
ATOM 1261 O O . GLU B 1 76 ? 4.148 -0.717 4.652 1 97.38 76 GLU B O 1
ATOM 1266 N N . VAL B 1 77 ? 5.203 -2.072 3.252 1 97.75 77 VAL B N 1
ATOM 1267 C CA . VAL B 1 77 ? 4.074 -2.982 3.08 1 97.75 77 VAL B CA 1
ATOM 1268 C C . VAL B 1 77 ? 4.48 -4.395 3.49 1 97.75 77 VAL B C 1
ATOM 1270 O O . VAL B 1 77 ? 5.574 -4.855 3.15 1 97.75 77 VAL B O 1
ATOM 1273 N N . VAL B 1 78 ? 3.654 -5.055 4.23 1 98.31 78 VAL B N 1
ATOM 1274 C CA . VAL B 1 78 ? 3.83 -6.461 4.574 1 98.31 78 VAL B CA 1
ATOM 1275 C C . VAL B 1 78 ? 2.607 -7.258 4.129 1 98.31 78 VAL B C 1
ATOM 1277 O O . VAL B 1 78 ? 1.473 -6.906 4.461 1 98.31 78 VAL B O 1
ATOM 1280 N N . VAL B 1 79 ? 2.838 -8.359 3.41 1 98 79 VAL B N 1
ATOM 1281 C CA . VAL B 1 79 ? 1.712 -9.133 2.896 1 98 79 VAL B CA 1
ATOM 1282 C C . VAL B 1 79 ? 2.113 -10.602 2.764 1 98 79 VAL B C 1
ATOM 1284 O O . VAL B 1 79 ? 3.301 -10.922 2.67 1 98 79 VAL B O 1
ATOM 1287 N N . ASP B 1 80 ? 1.13 -11.453 2.789 1 98.31 80 ASP B N 1
ATOM 1288 C CA . ASP B 1 80 ? 1.273 -12.781 2.197 1 98.31 80 ASP B CA 1
ATOM 1289 C C . ASP B 1 80 ? 0.963 -12.758 0.703 1 98.31 80 ASP B C 1
ATOM 1291 O O . ASP B 1 80 ? 0.031 -12.07 0.27 1 98.31 80 ASP B O 1
ATOM 1295 N N . ALA B 1 81 ? 1.701 -13.508 -0.024 1 98.62 81 ALA B N 1
ATOM 1296 C CA . ALA B 1 81 ? 1.522 -13.461 -1.474 1 98.62 81 ALA B CA 1
ATOM 1297 C C . ALA B 1 81 ? 1.625 -14.859 -2.08 1 98.62 81 ALA B C 1
ATOM 1299 O O . ALA B 1 81 ? 2.537 -15.617 -1.75 1 98.62 81 ALA B O 1
ATOM 1300 N N . PHE B 1 82 ? 0.665 -15.156 -2.926 1 98.62 82 PHE B N 1
ATOM 1301 C CA . PHE B 1 82 ? 0.764 -16.391 -3.689 1 98.62 82 PHE B CA 1
ATOM 1302 C C . PHE B 1 82 ? 1.824 -16.281 -4.777 1 98.62 82 PHE B C 1
ATOM 1304 O O . PHE B 1 82 ? 1.946 -15.234 -5.422 1 98.62 82 PHE B O 1
ATOM 1311 N N . VAL B 1 83 ? 2.512 -17.406 -4.922 1 98.75 83 VAL B N 1
ATOM 1312 C CA . VAL B 1 83 ? 3.561 -17.438 -5.934 1 98.75 83 VAL B CA 1
ATOM 1313 C C . VAL B 1 83 ? 2.984 -17.906 -7.266 1 98.75 83 VAL B C 1
ATOM 1315 O O . VAL B 1 83 ? 2.398 -18.984 -7.348 1 98.75 83 VAL B O 1
ATOM 1318 N N . LEU B 1 84 ? 3.09 -17.109 -8.367 1 98.06 84 LEU B N 1
ATOM 1319 C CA . LEU B 1 84 ? 2.684 -17.547 -9.703 1 98.06 84 LEU B CA 1
ATOM 1320 C C . LEU B 1 84 ? 3.332 -16.672 -10.773 1 98.06 84 LEU B C 1
ATOM 1322 O O . LEU B 1 84 ? 3.889 -15.617 -10.469 1 98.06 84 LEU B O 1
ATOM 1326 N N . GLU B 1 85 ? 3.238 -17.141 -12.023 1 97.5 85 GLU B N 1
ATOM 1327 C CA . GLU B 1 85 ? 3.727 -16.359 -13.156 1 97.5 85 GLU B CA 1
ATOM 1328 C C . GLU B 1 85 ? 2.836 -15.141 -13.422 1 97.5 85 GLU B C 1
ATOM 1330 O O . GLU B 1 85 ? 1.617 -15.281 -13.539 1 97.5 85 GLU B O 1
ATOM 1335 N N . LEU B 1 86 ? 3.439 -13.938 -13.539 1 96.25 86 LEU B N 1
ATOM 1336 C CA . LEU B 1 86 ? 2.645 -12.719 -13.609 1 96.25 86 LEU B CA 1
ATOM 1337 C C . LEU B 1 86 ? 2.871 -11.992 -14.938 1 96.25 86 LEU B C 1
ATOM 1339 O O . LEU B 1 86 ? 2.443 -10.852 -15.102 1 96.25 86 LEU B O 1
ATOM 1343 N N . GLY B 1 87 ? 3.432 -12.516 -15.797 1 89.31 87 GLY B N 1
ATOM 1344 C CA . GLY B 1 87 ? 3.559 -11.945 -17.125 1 89.31 87 GLY B CA 1
ATOM 1345 C C . GLY B 1 87 ? 4.266 -10.602 -17.141 1 89.31 87 GLY B C 1
ATOM 1346 O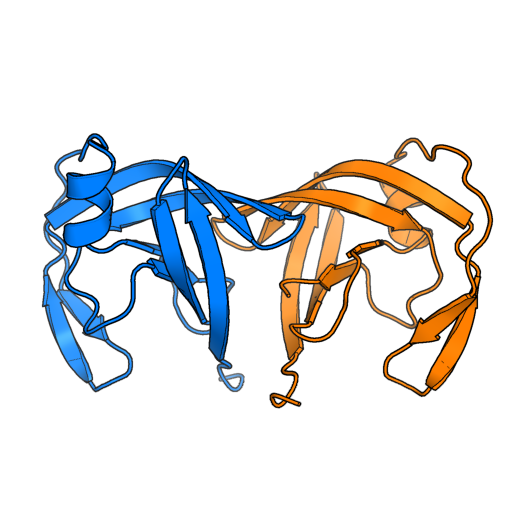 O . GLY B 1 87 ? 3.764 -9.633 -17.703 1 89.31 87 GLY B O 1
ATOM 1347 N N . GLY B 1 88 ? 5.387 -10.398 -16.578 1 92.5 88 GLY B N 1
ATOM 1348 C CA . GLY B 1 88 ? 6.176 -9.18 -16.641 1 92.5 88 GLY B CA 1
ATOM 1349 C C . GLY B 1 88 ? 6.102 -8.352 -15.375 1 92.5 88 GLY B C 1
ATOM 1350 O O . GLY B 1 88 ? 6.863 -7.398 -15.211 1 92.5 88 GLY B O 1
ATOM 1351 N N . MET B 1 89 ? 5.133 -8.586 -14.578 1 96.88 89 MET B N 1
ATOM 1352 C CA . MET B 1 89 ? 5.082 -7.934 -13.273 1 96.88 89 MET B CA 1
ATOM 1353 C C . MET B 1 89 ? 5.863 -8.734 -12.234 1 96.88 89 MET B C 1
ATOM 1355 O O . MET B 1 89 ? 6.004 -9.953 -12.359 1 96.88 89 MET B O 1
ATOM 1359 N N . ASP B 1 90 ? 6.363 -7.965 -11.273 1 98.5 90 ASP B N 1
ATOM 1360 C CA . ASP B 1 90 ? 7.043 -8.633 -10.172 1 98.5 90 ASP B CA 1
ATOM 1361 C C . ASP B 1 90 ? 6.066 -8.969 -9.047 1 98.5 90 ASP B C 1
ATOM 1363 O O . ASP B 1 90 ? 6.207 -10 -8.375 1 98.5 90 ASP B O 1
ATOM 1367 N N . MET B 1 91 ? 5.086 -8.125 -8.875 1 98.31 91 MET B N 1
ATOM 1368 C CA . MET B 1 91 ? 4.098 -8.312 -7.816 1 98.31 91 MET B CA 1
ATOM 1369 C C . MET B 1 91 ? 2.762 -7.688 -8.195 1 98.31 91 MET B C 1
ATOM 1371 O O . MET B 1 91 ? 2.725 -6.691 -8.922 1 98.31 91 MET B O 1
ATOM 1375 N N . VAL B 1 92 ? 1.666 -8.25 -7.711 1 97.62 92 VAL B N 1
ATOM 1376 C CA . VAL B 1 92 ? 0.318 -7.695 -7.758 1 97.62 92 VAL B CA 1
ATOM 1377 C C . VAL B 1 92 ? -0.251 -7.605 -6.344 1 97.62 92 VAL B C 1
ATOM 1379 O O . VAL B 1 92 ? -0.313 -8.609 -5.629 1 97.62 92 VAL B O 1
ATOM 1382 N N . LEU B 1 93 ? -0.605 -6.438 -5.941 1 97.62 93 LEU B N 1
ATOM 1383 C CA . LEU B 1 93 ? -1.215 -6.207 -4.637 1 97.62 93 LEU B CA 1
ATOM 1384 C C . LEU B 1 93 ? -2.713 -5.949 -4.773 1 97.62 93 LEU B C 1
ATOM 1386 O O . LEU B 1 93 ? -3.127 -5.027 -5.477 1 97.62 93 LEU B O 1
ATOM 1390 N N . GLY B 1 94 ? -3.457 -6.789 -4.117 1 96.38 94 GLY B N 1
ATOM 1391 C CA . GLY B 1 94 ? -4.891 -6.574 -4.016 1 96.38 94 GLY B CA 1
ATOM 1392 C C . GLY B 1 94 ? -5.277 -5.684 -2.848 1 96.38 94 GLY B C 1
ATOM 1393 O O . GLY B 1 94 ? -5.004 -6.012 -1.691 1 96.38 94 GLY B O 1
ATOM 1394 N N . VAL B 1 95 ? -5.98 -4.57 -3.119 1 92.38 95 VAL B N 1
ATOM 1395 C CA . VAL B 1 95 ? -6.312 -3.629 -2.053 1 92.38 95 VAL B CA 1
ATOM 1396 C C . VAL B 1 95 ? -7.824 -3.617 -1.824 1 92.38 95 VAL B C 1
ATOM 1398 O O . VAL B 1 95 ? -8.359 -2.686 -1.219 1 92.38 95 VAL B O 1
ATOM 1401 N N . SER B 1 96 ? -8.586 -4.539 -2.248 1 76.62 96 SER B N 1
ATOM 1402 C CA . SER B 1 96 ? -10.031 -4.574 -2.047 1 76.62 96 SER B CA 1
ATOM 1403 C C . SER B 1 96 ? -10.406 -5.48 -0.879 1 76.62 96 SER B C 1
ATOM 1405 O O . SER B 1 96 ? -9.664 -6.406 -0.542 1 76.62 96 SER B O 1
#

Solvent-accessible surface area (backbone atoms only — not comparable to full-atom values): 10348 Å² total; per-residue (Å²): 131,80,85,66,53,72,45,80,38,58,31,35,41,94,94,41,81,36,46,31,36,40,27,47,68,33,85,54,31,37,31,16,57,70,54,37,60,76,69,64,56,70,69,46,84,52,85,70,43,86,41,72,45,97,85,65,54,74,46,60,36,72,18,32,31,73,69,46,62,38,32,28,58,74,32,36,38,37,28,55,24,34,28,32,89,56,85,88,42,38,31,38,43,20,40,74,130,82,85,65,52,72,46,79,37,59,32,34,40,93,93,39,80,36,44,33,35,41,26,46,67,33,85,56,31,34,30,16,56,69,55,37,58,76,70,65,56,70,69,45,83,52,84,70,42,85,41,72,44,96,86,64,53,74,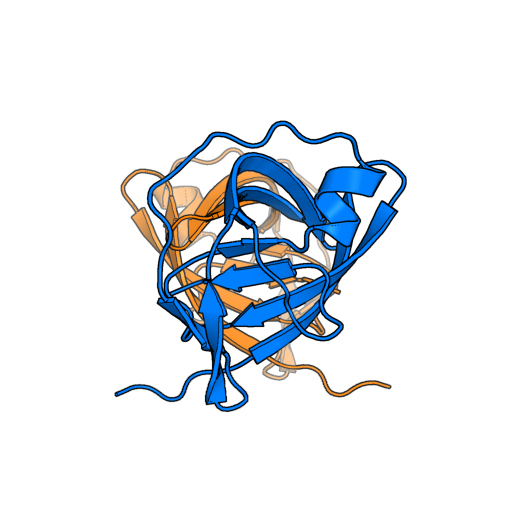46,59,36,73,19,31,30,73,68,45,61,36,33,28,59,75,34,36,38,37,28,55,24,34,28,31,88,54,86,88,41,38,30,36,43,21,40,74

pLDDT: mean 95.05, std 7.67, range [40.84, 98.81]

Secondary structure (DSSP, 8-state):
-PPP-EEEEEEEETTEEEEEEEETT-SS-EE-HHHHHHHT---B-----EEE-TTS-EEE---EEEEEEEEETTEEEEEEEEE---TT-SEEEE--/-PPP-EEEEEEEETTEEEEEEEETT-SS-EE-HHHHHHHT---B-----EEE-TTS-EEE---EEEEEEEEETTEEEEEEEEE---TT-SEEEE--

Nearest PDB structures (foldseek):
  4z2z-assembly1_B  TM=8.405E-01  e=6.715E-04  Saccharomyces cerevisiae S288C
  5yq8-assembly2_D  TM=7.354E-01  e=3.688E-04  Leishmania major
  4rgh-assembly1_A  TM=7.666E-01  e=2.108E-03  Homo sapiens
  7d66-assembly2_I  TM=7.617E-01  e=2.226E-03  Toxoplasma gondii GT1
  5c9d-assembly1_B  TM=6.068E-01  e=2.226E-03  Rickettsia conorii

Sequence (192 aa):
MGESHTMKVEGRMQNVELLVLIDSGASHNFISPKVTTALGLAITPTAARNIKLGDGHKVLTKGMCEGVKMKMGELEVVVDAFVLELGGMDMVLGVSMGESHTMKVEGRMQNVELLVLIDSGASHNFISPKVTTALGLAITPTAARNIKLGDGHKVLTKGMCEGVKMKMGELEVVVDAFVLELGGMDMVLGVS